Protein AF-A0AAD6D854-F1 (afdb_monomer)

Organism: NCBI:txid911720

pLDDT: mean 80.46, std 14.31, range [31.8, 95.19]

Secondary structure (DSSP, 8-state):
---PPP-EEE-TTS-EEEEEEEEEEEEE--BTTS-SSS-PPPPEEEEEEEEEEES--TTS--EEEEEEEEE-PPBT-TTS-HHHHHTT--TT---HHHHHHHHHHH-TTGGGTS---------PPPTTS--TT---GGGHHHHHHHHHHHHHHHHHTT-EEESS--GGGEEEETTTTEEEE--TTSEEE---PPP-GGGTGGGT-SB-GGGGGGSTT-----TT-B-

Sequence (227 aa):
MDSRRPCIITTNNGTQWKVLERLEQDNFQTEQKTSTISPSTPSHATLKLRCVRFPGNEASTSESFMRVYMQIPHILTETEDSASRAAQANLMFRPAELDAYSDLSRDPTVSKFTPKLLGKKLSVQSSSGFVPGGLPRRSRSKKRSAFEKTFMEMSSTVGIWPEPTAGYHLVWDENRGILFWVGFRKFSRMKGKTWTKAWLPCWDLVETPGNSWAQVDWERDTTGWKY

Nearest PDB structures (foldseek):
  6yfl-assembly1_AA  TM=3.081E-01  e=1.801E-01  Leviviridae sp.
  6yfe-assembly1_AB  TM=2.716E-01  e=3.675E-01  Beihai levi-like virus 19
  4ped-assembly1_A  TM=3.121E-01  e=1.137E+00  Homo sapiens
  6yf9-assembly1_AA  TM=1.949E-01  e=1.623E+00  Leviviridae sp.
  7omm-assembly1_B  TM=2.587E-01  e=3.958E+00  Neisseria gonorrhoeae

Mean predicted aligned error: 12.9 Å

Structure (mmCIF, N/CA/C/O backbone):
data_AF-A0AAD6D854-F1
#
_entry.id   AF-A0AAD6D854-F1
#
loop_
_atom_site.group_PDB
_atom_site.id
_atom_site.type_symbol
_atom_site.label_atom_id
_atom_site.label_alt_id
_atom_site.label_comp_id
_atom_site.label_asym_id
_atom_site.label_entity_id
_atom_site.label_seq_id
_atom_site.pdbx_PDB_ins_code
_atom_site.Cartn_x
_atom_site.Cartn_y
_atom_site.Cartn_z
_atom_site.occupancy
_atom_site.B_iso_or_equiv
_atom_site.auth_seq_id
_atom_site.auth_comp_id
_atom_site.auth_asym_id
_atom_site.auth_atom_id
_atom_site.pdbx_PDB_model_num
ATOM 1 N N . MET A 1 1 ? -1.442 -27.679 7.654 1.00 31.80 1 MET A N 1
ATOM 2 C CA . MET A 1 1 ? -1.515 -26.576 8.636 1.00 31.80 1 MET A CA 1
ATOM 3 C C . MET A 1 1 ? -0.735 -25.404 8.065 1.00 31.80 1 MET A C 1
ATOM 5 O O . MET A 1 1 ? 0.476 -25.503 7.940 1.00 31.80 1 MET A O 1
ATOM 9 N N . ASP A 1 2 ? -1.428 -24.364 7.601 1.00 36.09 2 ASP A N 1
ATOM 10 C CA . ASP A 1 2 ? -0.817 -23.195 6.953 1.00 36.09 2 ASP A CA 1
ATOM 11 C C . ASP A 1 2 ? -0.254 -22.258 8.038 1.00 36.09 2 ASP A C 1
ATOM 13 O O . ASP A 1 2 ? -0.980 -21.471 8.644 1.00 36.09 2 ASP A O 1
ATOM 17 N N . SER A 1 3 ? 1.033 -22.400 8.365 1.00 37.69 3 SER A N 1
ATOM 18 C CA . SER A 1 3 ? 1.720 -21.621 9.402 1.00 37.69 3 SER A CA 1
ATOM 19 C C . SER A 1 3 ? 2.103 -20.223 8.900 1.00 37.69 3 SER A C 1
ATOM 21 O O . SER A 1 3 ? 3.274 -19.829 8.947 1.00 37.69 3 SER A O 1
ATOM 23 N N . ARG A 1 4 ? 1.137 -19.448 8.394 1.00 55.31 4 ARG A N 1
ATOM 24 C CA . ARG A 1 4 ? 1.379 -18.026 8.121 1.00 55.31 4 ARG A CA 1
ATOM 25 C C . ARG A 1 4 ? 1.618 -17.327 9.450 1.00 55.31 4 ARG A C 1
ATOM 27 O O . ARG A 1 4 ? 0.777 -17.372 10.348 1.00 55.31 4 ARG A O 1
ATOM 34 N N . ARG A 1 5 ? 2.780 -16.682 9.581 1.00 60.03 5 ARG A N 1
ATOM 35 C CA . ARG A 1 5 ? 3.083 -15.830 10.736 1.00 60.03 5 ARG A CA 1
ATOM 36 C C . ARG A 1 5 ? 1.930 -14.837 10.929 1.00 60.03 5 ARG A C 1
ATOM 38 O O . ARG A 1 5 ? 1.523 -14.211 9.947 1.00 60.03 5 ARG A O 1
ATOM 45 N N . PRO A 1 6 ? 1.401 -14.684 12.154 1.00 68.06 6 PRO A N 1
ATOM 46 C CA . PRO A 1 6 ? 0.320 -13.746 12.402 1.00 68.06 6 PRO A CA 1
ATOM 47 C C . PRO A 1 6 ? 0.786 -12.330 12.058 1.00 68.06 6 PRO A C 1
ATOM 49 O O . PRO A 1 6 ? 1.886 -11.916 12.429 1.00 68.06 6 PRO A O 1
ATOM 52 N N . CYS A 1 7 ? -0.046 -11.586 11.331 1.00 84.06 7 CYS A N 1
ATOM 53 C CA . CYS A 1 7 ? 0.210 -10.178 11.067 1.00 84.06 7 CYS A CA 1
ATOM 54 C C . CYS A 1 7 ? -0.084 -9.393 12.352 1.00 84.06 7 CYS A C 1
ATOM 56 O O . CYS A 1 7 ? -1.246 -9.229 12.729 1.00 84.06 7 CYS A O 1
ATOM 58 N N . ILE A 1 8 ? 0.975 -8.975 13.049 1.00 89.12 8 ILE A N 1
ATOM 59 C CA . ILE A 1 8 ? 0.894 -8.220 14.302 1.00 89.12 8 ILE A CA 1
ATOM 60 C C . ILE A 1 8 ? 1.285 -6.764 14.051 1.00 89.12 8 ILE A C 1
ATOM 62 O O . ILE A 1 8 ? 2.339 -6.482 13.479 1.00 89.12 8 ILE A O 1
ATOM 66 N N . ILE A 1 9 ? 0.456 -5.838 14.524 1.00 89.12 9 ILE A N 1
ATOM 67 C CA . ILE A 1 9 ? 0.693 -4.397 14.465 1.00 89.12 9 ILE A CA 1
ATOM 68 C C . ILE A 1 9 ? 0.789 -3.857 15.891 1.00 89.12 9 ILE A C 1
ATOM 70 O O . ILE A 1 9 ? -0.148 -3.991 16.671 1.00 89.12 9 ILE A O 1
ATOM 74 N N . THR A 1 10 ? 1.904 -3.207 16.220 1.00 91.44 10 THR A N 1
ATOM 75 C CA . THR A 1 10 ? 2.092 -2.510 17.503 1.00 91.44 10 THR A CA 1
ATOM 76 C C . THR A 1 10 ? 1.769 -1.026 17.346 1.00 91.44 10 THR A C 1
ATOM 78 O O . THR A 1 10 ? 2.356 -0.375 16.479 1.00 91.44 10 THR A O 1
ATOM 81 N N . THR A 1 11 ? 0.860 -0.487 18.162 1.00 92.19 11 THR A N 1
ATOM 82 C CA . THR A 1 11 ? 0.545 0.952 18.240 1.00 92.19 11 THR A CA 1
ATOM 83 C C . THR A 1 11 ? 1.528 1.702 19.143 1.00 92.19 11 THR A C 1
ATOM 85 O O . THR A 1 11 ? 2.262 1.090 19.914 1.00 92.19 11 THR A O 1
ATOM 88 N N . ASN A 1 12 ? 1.552 3.039 19.081 1.00 92.31 12 ASN A N 1
ATOM 89 C CA . ASN A 1 12 ? 2.529 3.860 19.817 1.00 92.31 12 ASN A CA 1
ATOM 90 C C . ASN A 1 12 ? 2.469 3.693 21.345 1.00 92.31 12 ASN A C 1
ATOM 92 O O . ASN A 1 12 ? 3.460 3.926 22.022 1.00 92.31 12 ASN A O 1
ATOM 96 N N . ASN A 1 13 ? 1.325 3.275 21.890 1.00 91.25 13 ASN A N 1
ATOM 97 C CA . ASN A 1 13 ? 1.161 2.955 23.312 1.00 91.25 13 ASN A CA 1
ATOM 98 C C . ASN A 1 13 ? 1.645 1.536 23.684 1.00 91.25 13 ASN A C 1
ATOM 100 O O . ASN A 1 13 ? 1.300 1.039 24.750 1.00 91.25 13 ASN A O 1
ATOM 104 N N . GLY A 1 14 ? 2.355 0.841 22.790 1.00 90.25 14 GLY A N 1
ATOM 105 C CA . GLY A 1 14 ? 2.873 -0.513 23.011 1.00 90.25 14 GLY A CA 1
ATOM 106 C C . GLY A 1 14 ? 1.840 -1.635 22.872 1.00 90.25 14 GLY A C 1
ATOM 107 O O . GLY A 1 14 ? 2.213 -2.805 22.908 1.00 90.25 14 GLY A O 1
ATOM 108 N N . THR A 1 15 ? 0.555 -1.322 22.668 1.00 91.06 15 THR A N 1
ATOM 109 C CA . THR A 1 15 ? -0.475 -2.355 22.473 1.00 91.06 15 THR A CA 1
ATOM 110 C C . THR A 1 15 ? -0.278 -3.044 21.126 1.00 91.06 15 THR A C 1
ATOM 112 O O . THR A 1 15 ? -0.077 -2.375 20.111 1.00 91.06 15 THR A O 1
ATOM 115 N N . GLN A 1 16 ? -0.348 -4.375 21.100 1.00 92.25 16 GLN A N 1
ATOM 116 C CA . GLN A 1 16 ? -0.251 -5.142 19.863 1.00 92.25 16 GLN A CA 1
ATOM 117 C C . GLN A 1 16 ? -1.625 -5.650 19.427 1.00 92.25 16 GLN A C 1
ATOM 119 O O . GLN A 1 16 ? -2.497 -5.947 20.244 1.00 92.25 16 GLN A O 1
ATOM 124 N N . TRP A 1 17 ? -1.806 -5.743 18.116 1.00 91.81 17 TRP A N 1
ATOM 125 C CA . TRP A 1 17 ? -3.055 -6.119 17.472 1.00 91.81 17 TRP A CA 1
ATOM 126 C C . TRP A 1 17 ? -2.772 -7.169 16.412 1.00 91.81 17 TRP A C 1
ATOM 128 O O . TRP A 1 17 ? -1.967 -6.937 15.510 1.00 91.81 17 TRP A O 1
ATOM 138 N N . LYS A 1 18 ? -3.432 -8.320 16.509 1.00 90.88 18 LYS A N 1
ATOM 139 C CA . LYS A 1 18 ? -3.416 -9.344 15.468 1.00 90.88 18 LYS A CA 1
ATOM 140 C C . LYS A 1 18 ? -4.502 -9.024 14.449 1.00 90.88 18 LYS A C 1
ATOM 142 O O . LYS A 1 18 ? -5.673 -8.939 14.814 1.00 90.88 18 LYS A O 1
ATOM 147 N N . VAL A 1 19 ? -4.114 -8.877 13.186 1.00 90.56 19 VAL A N 1
ATOM 148 C CA . VAL A 1 19 ? -5.052 -8.718 12.068 1.00 90.56 19 VAL A CA 1
ATOM 149 C C . VAL A 1 19 ? -5.720 -10.065 11.797 1.00 90.56 19 VAL A C 1
ATOM 151 O O . VAL A 1 19 ? -5.034 -11.070 11.600 1.00 90.56 19 VAL A O 1
ATOM 154 N N . LEU A 1 20 ? -7.050 -10.080 11.805 1.00 86.00 20 LEU A N 1
ATOM 155 C CA . LEU A 1 20 ? -7.861 -11.246 11.460 1.00 86.00 20 LEU A CA 1
ATOM 156 C C . LEU A 1 20 ? -8.294 -11.200 9.998 1.00 86.00 20 LEU A C 1
ATOM 158 O O . LEU A 1 20 ? -8.178 -12.193 9.289 1.00 86.00 20 LEU A O 1
ATOM 162 N N . GLU A 1 21 ? -8.776 -10.041 9.553 1.00 84.69 21 GLU A N 1
ATOM 163 C CA . GLU A 1 21 ? -9.411 -9.901 8.247 1.00 84.69 21 GLU A CA 1
ATOM 164 C C . GLU A 1 21 ? -9.244 -8.487 7.686 1.00 84.69 21 GLU A C 1
ATOM 166 O O . GLU A 1 21 ? -9.196 -7.499 8.424 1.00 84.69 21 GLU A O 1
ATOM 171 N N . ARG A 1 22 ? -9.180 -8.397 6.356 1.00 86.75 22 ARG A N 1
ATOM 172 C CA . ARG A 1 22 ? -9.290 -7.151 5.599 1.00 86.75 22 ARG A CA 1
ATOM 173 C C . ARG A 1 22 ? -10.742 -6.970 5.163 1.00 86.75 22 ARG A C 1
ATOM 175 O O . ARG A 1 22 ? -11.261 -7.835 4.472 1.00 86.75 22 ARG A O 1
ATOM 182 N N . LEU A 1 23 ? -11.350 -5.840 5.516 1.00 79.00 23 LEU A N 1
ATOM 183 C CA . LEU A 1 23 ? -12.777 -5.602 5.289 1.00 79.00 23 LEU A CA 1
ATOM 184 C C . LEU A 1 23 ? -13.042 -4.716 4.069 1.00 79.00 23 LEU A C 1
ATOM 186 O O . LEU A 1 23 ? -13.788 -5.095 3.179 1.00 79.00 23 LEU A O 1
ATOM 190 N N . GLU A 1 24 ? -12.420 -3.541 4.019 1.00 79.56 24 GLU A N 1
ATOM 191 C CA . GLU A 1 24 ? -12.752 -2.497 3.042 1.00 79.56 24 GLU A CA 1
ATOM 192 C C . GLU A 1 24 ? -11.488 -1.741 2.645 1.00 79.56 24 GLU A C 1
ATOM 194 O O . GLU A 1 24 ? -10.628 -1.498 3.496 1.00 79.56 24 GLU A O 1
ATOM 199 N N . GLN A 1 25 ? -11.362 -1.398 1.363 1.00 83.75 25 GLN A N 1
ATOM 200 C CA . GLN A 1 25 ? -10.272 -0.573 0.854 1.00 83.75 25 GLN A CA 1
ATOM 201 C C . GLN A 1 25 ? -10.832 0.491 -0.079 1.00 83.75 25 GLN A C 1
ATOM 203 O O . GLN A 1 25 ? -11.479 0.143 -1.061 1.00 83.75 25 GLN A O 1
ATOM 208 N N . ASP A 1 26 ? -10.447 1.737 0.171 1.00 80.56 26 ASP A N 1
ATOM 209 C CA . ASP A 1 26 ? -10.771 2.883 -0.673 1.00 80.56 26 ASP A CA 1
ATOM 210 C C . ASP A 1 26 ? -9.498 3.626 -1.067 1.00 80.56 26 ASP A C 1
ATOM 212 O O . ASP A 1 26 ? -8.451 3.489 -0.424 1.00 80.56 26 ASP A O 1
ATOM 216 N N . ASN A 1 27 ? -9.580 4.445 -2.108 1.00 82.25 27 ASN A N 1
ATOM 217 C CA . ASN A 1 27 ? -8.537 5.389 -2.469 1.00 82.25 27 ASN A CA 1
ATOM 218 C C . ASN A 1 27 ? -9.126 6.748 -2.849 1.00 82.25 27 ASN A C 1
ATOM 220 O O . ASN A 1 27 ? -10.180 6.857 -3.463 1.00 82.25 27 ASN A O 1
ATOM 224 N N . PHE A 1 28 ? -8.391 7.788 -2.488 1.00 81.88 28 PHE A N 1
ATOM 225 C CA . PHE A 1 28 ? -8.600 9.156 -2.913 1.00 81.88 28 PHE A CA 1
ATOM 226 C C . PHE A 1 28 ? -7.308 9.609 -3.584 1.00 81.88 28 PHE A C 1
ATOM 228 O O . PHE A 1 28 ? -6.270 9.682 -2.928 1.00 81.88 28 PHE A O 1
ATOM 235 N N . GLN A 1 29 ? -7.350 9.873 -4.886 1.00 81.56 29 GLN A N 1
ATOM 236 C CA . GLN A 1 29 ? -6.209 10.409 -5.622 1.00 81.56 29 GLN A CA 1
ATOM 237 C C . GLN A 1 29 ? -6.580 11.752 -6.234 1.00 81.56 29 GLN A C 1
ATOM 239 O O . GLN A 1 29 ? -7.688 11.939 -6.732 1.00 81.56 29 GLN A O 1
ATOM 244 N N . THR A 1 30 ? -5.639 12.680 -6.181 1.00 75.31 30 THR A N 1
ATOM 245 C CA . THR A 1 30 ? -5.752 14.015 -6.759 1.00 75.31 30 THR A CA 1
ATOM 246 C C . THR A 1 30 ? -4.810 14.142 -7.944 1.00 75.31 30 THR A C 1
ATOM 248 O O . THR A 1 30 ? -3.772 13.479 -8.000 1.00 75.31 30 THR A O 1
ATOM 251 N N . GLU A 1 31 ? -5.161 15.008 -8.889 1.00 72.19 31 GLU A N 1
ATOM 252 C CA . GLU A 1 31 ? -4.246 15.427 -9.947 1.00 72.19 31 GLU A CA 1
ATOM 253 C C . GLU A 1 31 ? -3.253 16.462 -9.402 1.00 72.19 31 GLU A C 1
ATOM 255 O O . GLU A 1 31 ? -3.599 17.308 -8.576 1.00 72.19 31 GLU A O 1
ATOM 260 N N . GLN A 1 32 ? -2.019 16.445 -9.908 1.00 64.06 32 GLN A N 1
ATOM 261 C CA . GLN A 1 32 ? -0.951 17.354 -9.473 1.00 64.06 32 GLN A CA 1
ATOM 262 C C . GLN A 1 32 ? -1.277 18.848 -9.713 1.00 64.06 32 GLN A C 1
ATOM 264 O O . GLN A 1 32 ? -0.654 19.722 -9.115 1.00 64.06 32 GLN A O 1
ATOM 269 N N . LYS A 1 33 ? -2.249 19.164 -10.584 1.00 54.91 33 LYS A N 1
ATOM 270 C CA . LYS A 1 33 ? -2.560 20.537 -11.023 1.00 54.91 33 LYS A CA 1
ATOM 271 C C . LYS A 1 33 ? -3.577 21.295 -10.165 1.00 54.91 33 LYS A C 1
ATOM 273 O O . LYS A 1 33 ? -3.805 22.473 -10.430 1.00 54.91 33 LYS A O 1
ATOM 278 N N . THR A 1 34 ? -4.160 20.698 -9.127 1.00 46.81 34 THR A N 1
ATOM 279 C CA . THR A 1 34 ? -5.159 21.388 -8.293 1.00 46.81 34 THR A CA 1
ATOM 280 C C . THR A 1 34 ? -4.616 21.719 -6.905 1.00 46.81 34 THR A C 1
ATOM 282 O O . THR A 1 34 ? -4.857 20.988 -5.949 1.00 46.81 34 THR A O 1
ATOM 285 N N . SER A 1 35 ? -3.891 22.834 -6.792 1.00 44.34 35 SER A N 1
ATOM 286 C CA . SER A 1 35 ? -4.299 23.989 -5.970 1.00 44.34 35 SER A CA 1
ATOM 287 C C . SER A 1 35 ? -3.088 24.802 -5.495 1.00 44.34 35 SER A C 1
ATOM 289 O O . SER A 1 35 ? -2.296 24.367 -4.666 1.00 44.34 35 SER A O 1
ATOM 291 N N . THR A 1 36 ? -2.993 26.040 -5.977 1.00 45.94 36 THR A N 1
ATOM 292 C CA . THR A 1 36 ? -2.128 27.115 -5.458 1.00 45.94 36 THR A CA 1
ATOM 293 C C . THR A 1 36 ? -2.675 27.742 -4.168 1.00 45.94 36 THR A C 1
ATOM 295 O O . THR A 1 36 ? -2.147 28.744 -3.691 1.00 45.94 36 THR A O 1
ATOM 298 N N . ILE A 1 37 ? -3.748 27.184 -3.595 1.00 44.88 37 ILE A N 1
ATOM 299 C CA . ILE A 1 37 ? -4.462 27.747 -2.450 1.00 44.88 37 ILE A CA 1
ATOM 300 C C . ILE A 1 37 ? -4.855 26.586 -1.520 1.00 44.88 37 ILE A C 1
ATOM 302 O O . ILE A 1 37 ? -5.693 25.754 -1.868 1.00 44.88 37 ILE A O 1
ATOM 306 N N . SER A 1 38 ? -4.241 26.539 -0.334 1.00 47.75 38 SER A N 1
ATOM 307 C CA . SER A 1 38 ? -4.283 25.481 0.700 1.00 47.75 38 SER A CA 1
ATOM 308 C C . SER A 1 38 ? -3.436 24.225 0.417 1.00 47.75 38 SER A C 1
ATOM 310 O O . SER A 1 38 ? -3.360 23.781 -0.728 1.00 47.75 38 SER A O 1
ATOM 312 N N . PRO A 1 39 ? -2.795 23.624 1.445 1.00 54.69 39 PRO A N 1
ATOM 313 C CA . PRO A 1 39 ? -2.169 22.316 1.300 1.00 54.69 39 PRO A CA 1
ATOM 314 C C . PRO A 1 39 ? -3.270 21.294 1.007 1.00 54.69 39 PRO A C 1
ATOM 316 O O . PRO A 1 39 ? -3.983 20.857 1.911 1.00 54.69 39 PRO A O 1
ATOM 319 N N . SER A 1 40 ? -3.440 20.955 -0.272 1.00 65.88 40 SER A N 1
ATOM 320 C CA . SER A 1 40 ? -4.424 19.979 -0.734 1.00 65.88 40 SER A CA 1
ATOM 321 C C . SER A 1 40 ? -4.280 18.680 0.058 1.00 65.88 40 SER A C 1
ATOM 323 O O . SER A 1 40 ? -3.157 18.216 0.281 1.00 65.88 40 SER A O 1
ATOM 325 N N . THR A 1 41 ? -5.397 18.078 0.472 1.00 74.69 41 THR A N 1
ATOM 326 C CA . THR A 1 41 ? -5.405 16.733 1.061 1.00 74.69 41 THR A CA 1
ATOM 327 C C . THR A 1 41 ? -4.574 15.793 0.178 1.00 74.69 41 THR A C 1
ATOM 329 O O . THR A 1 41 ? -4.861 15.704 -1.019 1.00 74.69 41 THR A O 1
ATOM 332 N N . PRO A 1 42 ? -3.533 15.122 0.714 1.00 86.81 42 PRO A N 1
ATOM 333 C CA . PRO A 1 42 ? -2.688 14.264 -0.098 1.00 86.81 42 PRO A CA 1
ATOM 334 C C . PRO A 1 42 ? -3.502 13.095 -0.644 1.00 86.81 42 PRO A C 1
ATOM 336 O O . PRO A 1 42 ? -4.471 12.632 -0.025 1.00 86.81 42 PRO A O 1
ATOM 339 N N . SER A 1 43 ? -3.059 12.585 -1.788 1.00 87.31 43 SER A N 1
ATOM 340 C CA . SER A 1 43 ? -3.566 11.323 -2.311 1.00 87.31 43 SER A CA 1
ATOM 341 C C . SER A 1 43 ? -3.308 10.219 -1.283 1.00 87.31 43 SER A C 1
ATOM 343 O O . SER A 1 43 ? -2.208 10.105 -0.739 1.00 87.31 43 SER A O 1
ATOM 345 N N . HIS A 1 44 ? -4.326 9.427 -0.956 1.00 88.25 44 HIS A N 1
ATOM 346 C CA . HIS A 1 44 ? -4.220 8.369 0.041 1.00 88.25 44 HIS A CA 1
ATOM 347 C C . HIS A 1 44 ? -5.128 7.174 -0.260 1.00 88.25 44 HIS A C 1
ATOM 349 O O . HIS A 1 44 ? -6.228 7.310 -0.782 1.00 88.25 44 HIS A O 1
ATOM 355 N N . ALA A 1 45 ? -4.673 5.986 0.125 1.00 88.62 45 ALA A N 1
ATOM 356 C CA . ALA A 1 45 ? -5.493 4.793 0.251 1.00 88.62 45 ALA A CA 1
ATOM 357 C C . ALA A 1 45 ? -5.884 4.590 1.716 1.00 88.62 45 ALA A C 1
ATOM 359 O O . ALA A 1 45 ? -5.088 4.846 2.629 1.00 88.62 45 ALA A O 1
ATOM 360 N N . THR A 1 46 ? -7.093 4.088 1.939 1.00 90.06 46 THR A N 1
ATOM 361 C CA . THR A 1 46 ? -7.556 3.665 3.256 1.00 90.06 46 THR A CA 1
ATOM 362 C C . THR A 1 46 ? -7.841 2.172 3.275 1.00 90.06 46 THR A C 1
ATOM 364 O O . THR A 1 46 ? -8.241 1.585 2.272 1.00 90.06 46 THR A O 1
ATOM 367 N N . LEU A 1 47 ? -7.609 1.541 4.423 1.00 90.12 47 LEU A N 1
ATOM 368 C CA . LEU A 1 47 ? -7.870 0.122 4.632 1.00 90.12 47 LEU A CA 1
ATOM 369 C C . LEU A 1 47 ? -8.503 -0.091 6.003 1.00 90.12 47 LEU A C 1
ATOM 371 O O . LEU A 1 47 ? -7.922 0.310 7.014 1.00 90.12 47 LEU A O 1
ATOM 375 N N . LYS A 1 48 ? -9.664 -0.747 6.046 1.00 90.44 48 LYS A N 1
ATOM 376 C CA . LYS A 1 48 ? -10.304 -1.208 7.281 1.00 90.44 48 LYS A CA 1
ATOM 377 C C . LYS A 1 48 ? -9.924 -2.655 7.559 1.00 90.44 48 LYS A C 1
ATOM 379 O O . LYS A 1 48 ? -10.088 -3.528 6.705 1.00 90.44 48 LYS A O 1
ATOM 384 N N . LEU A 1 49 ? -9.463 -2.914 8.774 1.00 92.31 49 LEU A N 1
ATOM 385 C CA . LEU A 1 49 ? -9.060 -4.234 9.243 1.00 92.31 49 LEU A CA 1
ATOM 386 C C . LEU A 1 49 ? -9.885 -4.638 10.466 1.00 92.31 49 LEU A C 1
ATOM 388 O O . LEU A 1 49 ? -10.138 -3.798 11.333 1.00 92.31 49 LEU A O 1
ATOM 392 N N . ARG A 1 50 ? -10.253 -5.920 10.557 1.00 91.06 50 ARG A N 1
ATOM 393 C CA . ARG A 1 50 ? -10.734 -6.543 11.798 1.00 91.06 50 ARG A CA 1
ATOM 394 C C . ARG A 1 50 ? -9.537 -7.090 12.563 1.00 91.06 50 ARG A C 1
ATOM 396 O O . ARG A 1 50 ? -8.731 -7.833 12.000 1.00 91.06 50 ARG A O 1
ATOM 403 N N . CYS A 1 51 ? -9.424 -6.729 13.833 1.00 92.44 51 CYS A N 1
ATOM 404 C CA . CYS A 1 51 ? -8.280 -7.041 14.677 1.00 92.44 51 CYS A CA 1
ATOM 405 C C . CYS A 1 51 ? -8.721 -7.541 16.054 1.00 92.44 51 CYS A C 1
ATOM 407 O O . CYS A 1 51 ? -9.810 -7.225 16.526 1.00 92.44 51 CYS A O 1
ATOM 409 N N . VAL A 1 52 ? -7.824 -8.253 16.730 1.00 92.12 52 VAL A N 1
ATOM 410 C CA . VAL A 1 52 ? -7.943 -8.598 18.155 1.00 92.12 52 VAL A CA 1
ATOM 411 C C . VAL A 1 52 ? -6.678 -8.202 18.895 1.00 92.12 52 VAL A C 1
ATOM 413 O O . VAL A 1 52 ? -5.586 -8.187 18.319 1.00 92.12 52 VAL A O 1
ATOM 416 N N . ARG A 1 53 ? -6.815 -7.865 20.177 1.00 89.75 53 ARG A N 1
ATOM 417 C CA . ARG A 1 53 ? -5.673 -7.525 21.031 1.00 89.75 53 ARG A CA 1
ATOM 418 C C . ARG A 1 53 ? -4.712 -8.717 21.156 1.00 89.75 53 ARG A C 1
ATOM 420 O O . ARG A 1 53 ? -5.148 -9.860 21.264 1.00 89.75 53 ARG A O 1
ATOM 427 N N . PHE A 1 54 ? -3.408 -8.442 21.134 1.00 85.75 54 PHE A N 1
ATOM 428 C CA . PHE A 1 54 ? -2.332 -9.430 21.223 1.00 85.75 54 PHE A CA 1
ATOM 429 C C . PHE A 1 54 ? -1.242 -8.983 22.226 1.00 85.75 54 PHE A C 1
ATOM 431 O O . PHE A 1 54 ? -0.924 -7.793 22.266 1.00 85.75 54 PHE A O 1
ATOM 438 N N . PRO A 1 55 ? -0.648 -9.904 23.009 1.00 80.06 55 PRO A N 1
ATOM 439 C CA . PRO A 1 55 ? -1.190 -11.226 23.320 1.00 80.06 55 PRO A CA 1
ATOM 440 C C . PRO A 1 55 ? -2.532 -11.068 24.053 1.00 80.06 55 PRO A C 1
ATOM 442 O O . PRO A 1 55 ? -2.698 -10.174 24.880 1.00 80.06 55 PRO A O 1
ATOM 445 N N . GLY A 1 56 ? -3.516 -11.885 23.692 1.00 65.19 56 GLY A N 1
ATOM 446 C CA . GLY A 1 56 ? -4.844 -11.868 24.298 1.00 65.19 56 GLY A CA 1
ATOM 447 C C . GLY A 1 56 ? -5.192 -13.261 24.800 1.00 65.19 56 GLY A C 1
ATOM 448 O O . GLY A 1 56 ? -4.882 -14.240 24.124 1.00 65.19 56 GLY A O 1
ATOM 449 N N . ASN A 1 57 ? -5.828 -13.347 25.967 1.00 60.97 57 ASN A N 1
ATOM 450 C CA . ASN A 1 57 ? -6.477 -14.581 26.404 1.00 60.97 57 ASN A CA 1
ATOM 451 C C . ASN A 1 57 ? -7.825 -14.693 25.677 1.00 60.97 57 ASN A C 1
ATOM 453 O O . ASN A 1 57 ? -8.509 -13.683 25.509 1.00 60.97 57 ASN A O 1
ATOM 457 N N . GLU A 1 58 ? -8.230 -15.904 25.286 1.00 56.53 58 GLU A N 1
ATOM 458 C CA . GLU A 1 58 ? -9.491 -16.164 24.559 1.00 56.53 58 GLU A CA 1
ATOM 459 C C . GLU A 1 58 ? -10.737 -15.621 25.287 1.00 56.53 58 GLU A C 1
ATOM 461 O O . GLU A 1 58 ? -11.732 -15.289 24.656 1.00 56.53 58 GLU A O 1
ATOM 466 N N . ALA A 1 59 ? -10.659 -15.442 26.609 1.00 53.25 59 ALA A N 1
ATOM 467 C CA . ALA A 1 59 ? -11.735 -14.899 27.434 1.00 53.25 59 ALA A CA 1
ATOM 468 C C . ALA A 1 59 ? -11.879 -13.359 27.399 1.00 53.25 59 ALA A C 1
ATOM 470 O O . ALA A 1 59 ? -12.867 -12.842 27.914 1.00 53.25 59 ALA A O 1
ATOM 471 N N . SER A 1 60 ? -10.922 -12.602 26.838 1.00 56.69 60 SER A N 1
ATOM 472 C CA . SER A 1 60 ? -10.974 -11.124 26.798 1.00 56.69 60 SER A CA 1
ATOM 473 C C . SER A 1 60 ? -10.712 -10.514 25.420 1.00 56.69 60 SER A C 1
ATOM 475 O O . SER A 1 60 ? -10.413 -9.319 25.312 1.00 56.69 60 SER A O 1
ATOM 477 N N . THR A 1 61 ? -10.846 -11.303 24.349 1.00 62.12 61 THR A N 1
ATOM 478 C CA . THR A 1 61 ? -10.682 -10.835 22.967 1.00 62.12 61 THR A CA 1
ATOM 479 C C . THR A 1 61 ? -11.762 -9.824 22.600 1.00 62.12 61 THR A C 1
ATOM 481 O O . THR A 1 61 ? -12.780 -10.148 21.999 1.00 62.12 61 THR A O 1
ATOM 484 N N . SER A 1 62 ? -11.523 -8.563 22.950 1.00 75.31 62 SER A N 1
ATOM 485 C CA . SER A 1 62 ? -12.258 -7.441 22.389 1.00 75.31 62 SER A CA 1
ATOM 486 C C . SER A 1 62 ? -11.858 -7.332 20.924 1.00 75.31 62 SER A C 1
ATOM 488 O O . SER A 1 62 ? -10.732 -6.930 20.605 1.00 75.31 62 SER A O 1
ATOM 490 N N . GLU A 1 63 ? -12.760 -7.742 20.035 1.00 88.62 63 GLU A N 1
ATOM 491 C CA . GLU A 1 63 ? -12.634 -7.421 18.621 1.00 88.62 63 GLU A CA 1
ATOM 492 C C . GLU A 1 63 ? -12.615 -5.903 18.446 1.00 88.62 63 GLU A C 1
ATOM 494 O O . GLU A 1 63 ? -13.231 -5.139 19.191 1.00 88.62 63 GLU A O 1
ATOM 499 N N . SER A 1 64 ? -11.824 -5.437 17.494 1.00 92.69 64 SER A N 1
ATOM 500 C CA . SER A 1 64 ? -11.625 -4.018 17.242 1.00 92.69 64 SER A CA 1
ATOM 501 C C . SER A 1 64 ? -11.368 -3.787 15.765 1.00 92.69 64 SER A C 1
ATOM 503 O O . SER A 1 64 ? -10.931 -4.684 15.042 1.00 92.69 64 SER A O 1
ATOM 505 N N . PHE A 1 65 ? -11.606 -2.560 15.316 1.00 93.75 65 PHE A N 1
ATOM 506 C CA . PHE A 1 65 ? -11.274 -2.150 13.960 1.00 93.75 65 PHE A CA 1
ATOM 507 C C . PHE A 1 65 ? -10.009 -1.303 13.950 1.00 93.75 65 PHE A C 1
ATOM 509 O O . PHE A 1 65 ? -9.769 -0.502 14.852 1.00 93.75 65 PHE A O 1
ATOM 516 N N . MET A 1 66 ? -9.210 -1.466 12.901 1.00 94.12 66 MET A N 1
ATOM 517 C CA . MET A 1 66 ? -8.077 -0.596 12.612 1.00 94.12 66 MET A CA 1
ATOM 518 C C . MET A 1 66 ? -8.274 0.036 11.240 1.00 94.12 66 MET A C 1
ATOM 520 O O . MET A 1 66 ? -8.492 -0.675 10.259 1.00 94.12 66 MET A O 1
ATOM 524 N N . ARG A 1 67 ? -8.169 1.366 11.176 1.00 94.56 67 ARG A N 1
ATOM 525 C CA . ARG A 1 67 ? -8.082 2.106 9.918 1.00 94.56 67 ARG A CA 1
ATOM 526 C C . ARG A 1 67 ? -6.622 2.439 9.634 1.00 94.56 67 ARG A C 1
ATOM 528 O O . ARG A 1 67 ? -5.948 3.056 10.457 1.00 94.56 67 ARG A O 1
ATOM 535 N N . VAL A 1 68 ? -6.134 2.015 8.474 1.00 91.88 68 VAL A N 1
ATOM 536 C CA . VAL A 1 68 ? -4.814 2.389 7.958 1.00 91.88 68 VAL A CA 1
ATOM 537 C C . VAL A 1 68 ? -5.011 3.453 6.892 1.00 91.88 68 VAL A C 1
ATOM 539 O O . VAL A 1 68 ? -5.748 3.222 5.939 1.00 91.88 68 VAL A O 1
ATOM 542 N N . TYR A 1 69 ? -4.337 4.589 7.049 1.00 91.38 69 TYR A N 1
ATOM 543 C CA . TYR A 1 69 ? -4.191 5.612 6.017 1.00 91.38 69 TYR A CA 1
ATOM 544 C C . TYR A 1 69 ? -2.778 5.526 5.449 1.00 91.38 69 TYR A C 1
ATOM 546 O O . TYR A 1 69 ? -1.803 5.576 6.200 1.00 91.38 69 TYR A O 1
ATOM 554 N N . MET A 1 70 ? -2.664 5.401 4.132 1.00 88.56 70 MET A N 1
ATOM 555 C CA . MET A 1 70 ? -1.387 5.378 3.429 1.00 88.56 70 MET A CA 1
ATOM 556 C C . MET A 1 70 ? -1.409 6.432 2.335 1.00 88.56 70 MET A C 1
ATOM 558 O O . MET A 1 70 ? -2.282 6.381 1.480 1.00 88.56 70 MET A O 1
ATOM 562 N N . GLN A 1 71 ? -0.460 7.367 2.347 1.00 88.75 71 GLN A N 1
ATOM 563 C CA . GLN A 1 71 ? -0.311 8.295 1.227 1.00 88.75 71 GLN A CA 1
ATOM 564 C C . GLN A 1 71 ? 0.178 7.534 -0.006 1.00 88.75 71 GLN A C 1
ATOM 566 O O . GLN A 1 71 ? 1.072 6.691 0.095 1.00 88.75 71 GLN A O 1
ATOM 571 N N . ILE A 1 72 ? -0.453 7.809 -1.140 1.00 84.88 72 ILE A N 1
ATOM 572 C CA . ILE A 1 72 ? -0.176 7.194 -2.439 1.00 84.88 72 ILE A CA 1
ATOM 573 C C . ILE A 1 72 ? 0.126 8.300 -3.456 1.00 84.88 72 ILE A C 1
ATOM 575 O O . ILE A 1 72 ? -0.203 9.455 -3.188 1.00 84.88 72 ILE A O 1
ATOM 579 N N . PRO A 1 73 ? 0.747 7.982 -4.600 1.00 82.31 73 PRO A N 1
ATOM 580 C CA . PRO A 1 73 ? 1.048 8.986 -5.614 1.00 82.31 73 PRO A CA 1
ATOM 581 C C . PRO A 1 73 ? -0.211 9.658 -6.185 1.00 82.31 73 PRO A C 1
ATOM 583 O O . PRO A 1 73 ? -1.289 9.053 -6.236 1.00 82.31 73 PRO A O 1
ATOM 586 N N . HIS A 1 74 ? -0.055 10.897 -6.651 1.00 81.56 74 HIS A N 1
ATOM 587 C CA . HIS A 1 74 ? -1.054 11.594 -7.461 1.00 81.56 74 HIS A CA 1
ATOM 588 C C . HIS A 1 74 ? -1.348 10.838 -8.757 1.00 81.56 74 HIS A C 1
ATOM 590 O O . HIS A 1 74 ? -0.492 10.104 -9.266 1.00 81.56 74 HIS A O 1
ATOM 596 N N . ILE A 1 75 ? -2.536 11.075 -9.316 1.00 70.50 75 ILE A N 1
ATOM 597 C CA . ILE A 1 75 ? -2.921 10.515 -10.616 1.00 70.50 75 ILE A CA 1
ATOM 598 C C . ILE A 1 75 ? -1.878 10.926 -11.666 1.00 70.50 75 ILE A C 1
ATOM 600 O O . ILE A 1 75 ? -1.458 12.084 -11.697 1.00 70.50 75 ILE A O 1
ATOM 604 N N . LEU A 1 76 ? -1.484 9.979 -12.521 1.00 67.81 76 LEU A N 1
ATOM 605 C CA . LEU A 1 76 ? -0.464 10.093 -13.576 1.00 67.81 76 LEU A CA 1
ATOM 606 C C . LEU A 1 76 ? 0.982 10.176 -13.080 1.00 67.81 76 LEU A C 1
ATOM 608 O O . LEU A 1 76 ? 1.894 10.224 -13.900 1.00 67.81 76 LEU A O 1
ATOM 612 N N . THR A 1 77 ? 1.209 10.163 -11.768 1.00 68.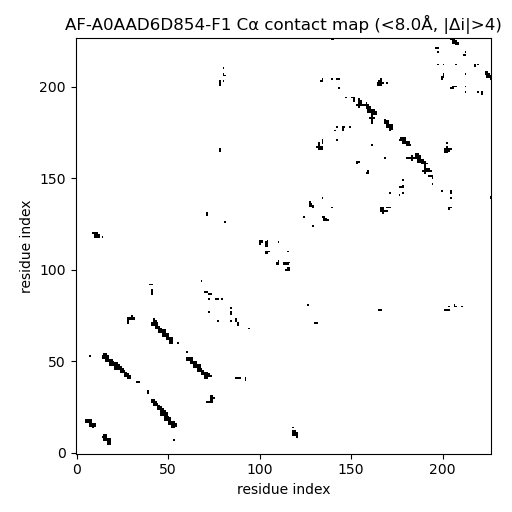81 77 THR A N 1
ATOM 613 C CA . THR A 1 77 ? 2.560 10.158 -11.191 1.00 68.81 77 THR A CA 1
ATOM 614 C C . THR A 1 77 ? 2.920 8.811 -10.569 1.00 68.81 77 THR A C 1
ATOM 616 O O . THR A 1 77 ? 3.980 8.656 -9.965 1.00 68.81 77 THR A O 1
ATOM 619 N N . GLU A 1 78 ? 2.056 7.802 -10.707 1.00 67.50 78 GLU A N 1
ATOM 620 C CA . GLU A 1 78 ? 2.286 6.469 -10.151 1.00 67.50 78 GLU A CA 1
ATOM 621 C C . GLU A 1 78 ? 3.554 5.820 -10.717 1.00 67.50 78 GLU A C 1
ATOM 623 O O . GLU A 1 78 ? 4.236 5.088 -10.000 1.00 67.50 78 GLU A O 1
ATOM 628 N N . THR A 1 79 ? 3.891 6.121 -11.973 1.00 57.69 79 THR A N 1
ATOM 629 C CA . THR A 1 79 ? 5.072 5.608 -12.686 1.00 57.69 79 THR A CA 1
ATOM 630 C C . THR A 1 79 ? 6.310 6.498 -12.561 1.00 57.69 79 THR A C 1
ATOM 632 O O . THR A 1 79 ? 7.355 6.143 -13.100 1.00 57.69 79 THR A O 1
ATOM 635 N N . GLU A 1 80 ? 6.210 7.647 -11.885 1.00 63.25 80 GLU A N 1
ATOM 636 C CA . GLU A 1 80 ? 7.369 8.502 -11.594 1.00 63.25 80 GLU A CA 1
ATOM 637 C C . GLU A 1 80 ? 8.337 7.790 -10.646 1.00 63.25 80 GLU A C 1
ATOM 639 O O . GLU A 1 80 ? 7.963 6.866 -9.925 1.00 63.25 80 GLU A O 1
ATOM 644 N N . ASP A 1 81 ? 9.595 8.219 -10.597 1.00 62.25 81 ASP A N 1
ATOM 645 C CA . ASP A 1 81 ? 10.577 7.577 -9.729 1.00 62.25 81 ASP A CA 1
ATOM 646 C C . ASP A 1 81 ? 10.241 7.711 -8.232 1.00 62.25 81 ASP A C 1
ATOM 648 O O . ASP A 1 81 ? 9.421 8.518 -7.783 1.00 62.25 81 ASP A O 1
ATOM 652 N N . SER A 1 82 ? 10.907 6.891 -7.418 1.00 65.50 82 SER A N 1
ATOM 653 C CA . SER A 1 82 ? 10.650 6.841 -5.981 1.00 65.50 82 SER A CA 1
ATOM 654 C C . SER A 1 82 ? 10.897 8.171 -5.270 1.00 65.50 82 SER A C 1
ATOM 656 O O . SER A 1 82 ? 10.174 8.450 -4.314 1.00 65.50 82 SER A O 1
ATOM 658 N N . ALA A 1 83 ? 11.859 8.988 -5.710 1.00 70.94 83 ALA A N 1
ATOM 659 C CA . ALA A 1 83 ? 12.127 10.288 -5.107 1.00 70.94 83 ALA A CA 1
ATOM 660 C C . ALA A 1 83 ? 11.038 11.298 -5.485 1.00 70.94 83 ALA A C 1
ATOM 662 O O . ALA A 1 83 ? 10.516 11.972 -4.596 1.00 70.94 83 ALA A O 1
ATOM 663 N N . SER A 1 84 ? 10.625 11.332 -6.755 1.00 74.25 84 SER A N 1
ATOM 664 C CA . SER A 1 84 ? 9.520 12.188 -7.211 1.00 74.25 84 SER A CA 1
ATOM 665 C C . SER A 1 84 ? 8.203 11.856 -6.509 1.00 74.25 84 SER A C 1
ATOM 667 O O . SER A 1 84 ? 7.511 12.759 -6.042 1.00 74.25 84 SER A O 1
ATOM 669 N N . ARG A 1 85 ? 7.876 10.569 -6.331 1.00 76.69 85 ARG A N 1
ATOM 670 C CA . ARG A 1 85 ? 6.689 10.153 -5.559 1.00 76.69 85 ARG A CA 1
ATOM 671 C C . ARG A 1 85 ? 6.832 10.453 -4.066 1.00 76.69 85 ARG A C 1
ATOM 673 O O . ARG A 1 85 ? 5.872 10.882 -3.436 1.00 76.69 85 ARG A O 1
ATOM 680 N N . ALA A 1 86 ? 8.019 10.261 -3.485 1.00 78.00 86 ALA A N 1
ATOM 681 C CA . ALA A 1 86 ? 8.265 10.571 -2.075 1.00 78.00 86 ALA A CA 1
ATOM 682 C C . ALA A 1 86 ? 8.145 12.073 -1.775 1.00 78.00 86 ALA A C 1
ATOM 684 O O . ALA A 1 86 ? 7.684 12.433 -0.694 1.00 78.00 86 ALA A O 1
ATOM 685 N N . ALA A 1 87 ? 8.498 12.940 -2.728 1.00 83.50 87 ALA A N 1
ATOM 686 C CA . ALA A 1 87 ? 8.350 14.389 -2.598 1.00 83.50 87 ALA A CA 1
ATOM 687 C C . ALA A 1 87 ? 6.882 14.845 -2.479 1.00 83.50 87 ALA A C 1
ATOM 689 O O . ALA A 1 87 ? 6.621 15.926 -1.961 1.00 83.50 87 ALA A O 1
ATOM 690 N N . GLN A 1 88 ? 5.923 14.015 -2.907 1.00 83.94 88 GLN A N 1
ATOM 691 C CA . GLN A 1 88 ? 4.485 14.283 -2.772 1.00 83.94 88 GLN A CA 1
ATOM 692 C C . GLN A 1 88 ? 3.965 14.004 -1.353 1.00 83.94 88 GLN A C 1
ATOM 694 O O . GLN A 1 88 ? 2.858 14.414 -1.002 1.00 83.94 88 GLN A O 1
ATOM 699 N N . ALA A 1 89 ? 4.735 13.288 -0.526 1.00 84.62 89 ALA A N 1
ATOM 700 C CA . ALA A 1 89 ? 4.302 12.910 0.808 1.00 84.62 89 ALA A CA 1
ATOM 701 C C . ALA A 1 89 ? 4.250 14.127 1.742 1.00 84.62 89 ALA A C 1
ATOM 703 O O . ALA A 1 89 ? 5.248 14.796 2.005 1.00 84.62 89 ALA A O 1
ATOM 704 N N . ASN A 1 90 ? 3.085 14.365 2.332 1.00 87.56 90 ASN A N 1
ATOM 705 C CA . ASN A 1 90 ? 2.895 15.369 3.364 1.00 87.56 90 ASN A CA 1
ATOM 706 C C . ASN A 1 90 ? 3.119 14.749 4.752 1.00 87.56 90 ASN A C 1
ATOM 708 O O . ASN A 1 90 ? 2.241 14.074 5.293 1.00 87.56 90 ASN A O 1
ATOM 712 N N . LEU A 1 91 ? 4.281 15.000 5.357 1.00 83.88 91 LEU A N 1
ATOM 713 C CA . LEU A 1 91 ? 4.631 14.474 6.687 1.00 83.88 91 LEU A CA 1
ATOM 714 C C . LEU A 1 91 ? 3.756 15.022 7.826 1.00 83.88 91 LEU A C 1
ATOM 716 O O . LEU A 1 91 ? 3.670 14.395 8.880 1.00 83.88 91 LEU A O 1
ATOM 720 N N . MET A 1 92 ? 3.099 16.163 7.611 1.00 85.94 92 MET A N 1
ATOM 721 C CA . M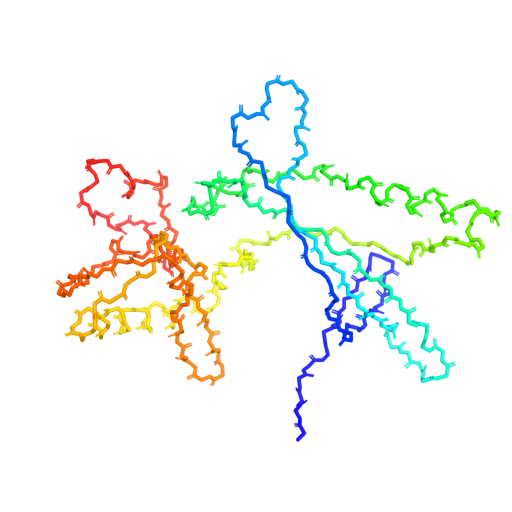ET A 1 92 ? 2.192 16.789 8.576 1.00 85.94 92 MET A CA 1
ATOM 722 C C . MET A 1 92 ? 0.737 16.360 8.375 1.00 85.94 92 MET A C 1
ATOM 724 O O . MET A 1 92 ? -0.136 16.782 9.135 1.00 85.94 92 MET A O 1
ATOM 728 N N . PHE A 1 93 ? 0.450 15.533 7.364 1.00 86.62 93 PHE A N 1
ATOM 729 C CA . PHE A 1 93 ? -0.909 15.090 7.102 1.00 86.62 93 PHE A CA 1
ATOM 730 C C . PHE A 1 93 ? -1.469 14.305 8.282 1.00 86.62 93 PHE A C 1
ATOM 732 O O . PHE A 1 93 ? -0.885 13.334 8.772 1.00 86.62 93 PHE A O 1
ATOM 739 N N . ARG A 1 94 ? -2.672 14.706 8.675 1.00 86.69 94 ARG A N 1
ATOM 740 C CA . ARG A 1 94 ? -3.461 14.048 9.695 1.00 86.69 94 ARG A CA 1
ATOM 741 C C . ARG A 1 94 ? -4.888 13.878 9.173 1.00 86.69 94 ARG A C 1
ATOM 743 O O . ARG A 1 94 ? -5.500 14.875 8.797 1.00 86.69 94 ARG A O 1
ATOM 750 N N . PRO A 1 95 ? -5.426 12.647 9.123 1.00 89.62 95 PRO A N 1
ATOM 751 C CA . PRO A 1 95 ? -6.791 12.443 8.664 1.00 89.62 95 PRO A CA 1
ATOM 752 C C . PRO A 1 95 ? -7.777 13.000 9.697 1.00 89.62 95 PRO A C 1
ATOM 754 O O . PRO A 1 95 ? -7.637 12.719 10.887 1.00 89.62 95 PRO A O 1
ATOM 757 N N . ALA A 1 96 ? -8.801 13.724 9.237 1.00 90.31 96 ALA A N 1
ATOM 758 C CA . ALA A 1 96 ? -9.849 14.284 10.099 1.00 90.31 96 ALA A CA 1
ATOM 759 C C . ALA A 1 96 ? -10.553 13.209 10.951 1.00 90.31 96 ALA A C 1
ATOM 761 O O . ALA A 1 96 ? -10.933 13.467 12.090 1.00 90.31 96 ALA A O 1
ATOM 762 N N . GLU A 1 97 ? -10.650 11.974 10.440 1.00 91.56 97 GLU A N 1
ATOM 763 C CA . GLU A 1 97 ? -11.177 10.819 11.180 1.00 91.56 97 GLU A CA 1
ATOM 764 C C . GLU A 1 97 ? -10.407 10.570 12.497 1.00 91.56 97 GLU A C 1
ATOM 766 O O . GLU A 1 97 ? -11.004 10.235 13.520 1.00 91.56 97 GLU A O 1
ATOM 771 N N . LEU A 1 98 ? -9.084 10.791 12.516 1.00 92.62 98 LEU A N 1
ATOM 772 C CA . LEU A 1 98 ? -8.272 10.624 13.724 1.00 92.62 98 LEU A CA 1
ATOM 773 C C . LEU A 1 98 ? -8.554 11.708 14.774 1.00 92.62 98 LEU A C 1
ATOM 775 O O . LEU A 1 98 ? -8.436 11.434 15.970 1.00 92.62 98 LEU A O 1
ATOM 779 N N . ASP A 1 99 ? -8.871 12.932 14.352 1.00 91.75 99 ASP A N 1
ATOM 780 C CA . ASP A 1 99 ? -9.279 14.005 15.267 1.00 91.75 99 ASP A CA 1
ATOM 781 C C . ASP A 1 99 ? -10.662 13.732 15.842 1.00 91.75 99 ASP A C 1
ATOM 783 O O . ASP A 1 99 ? -10.807 13.701 17.064 1.00 91.75 99 ASP A O 1
ATOM 787 N N . ALA A 1 100 ? -11.620 13.364 14.988 1.00 94.19 100 ALA A N 1
ATOM 788 C CA . ALA A 1 100 ? -12.954 12.970 15.420 1.00 94.19 100 ALA A CA 1
ATOM 789 C C . ALA A 1 100 ? -12.900 11.852 16.474 1.00 94.19 100 ALA A C 1
ATOM 791 O O . ALA A 1 100 ? -13.423 12.017 17.573 1.00 94.19 100 ALA A O 1
ATOM 792 N N . TYR A 1 101 ? -12.200 10.741 16.214 1.00 94.75 101 TYR A N 1
ATOM 793 C CA . TYR A 1 101 ? -12.095 9.666 17.207 1.00 94.75 101 TYR A CA 1
ATOM 794 C C . TYR A 1 101 ? -11.347 10.081 18.477 1.00 94.75 101 TYR A C 1
ATOM 796 O O . TYR A 1 101 ? -11.659 9.567 19.551 1.00 94.75 101 TYR A O 1
ATOM 804 N N . SER A 1 102 ? -10.376 10.995 18.395 1.00 93.25 102 SER A N 1
ATOM 805 C CA . SER A 1 102 ? -9.697 11.522 19.583 1.00 93.25 102 SER A CA 1
ATOM 806 C C . SER A 1 102 ? -10.670 12.282 20.487 1.00 93.25 102 SER A C 1
ATOM 808 O O . SER A 1 102 ? -10.666 12.059 21.698 1.00 93.25 102 SER A O 1
ATOM 810 N N . ASP A 1 103 ? -11.512 13.138 19.914 1.00 94.44 103 ASP A N 1
ATOM 811 C CA . ASP A 1 103 ? -12.456 13.962 20.672 1.00 94.44 103 ASP A CA 1
ATOM 812 C C . ASP A 1 103 ? -13.629 13.131 21.199 1.00 94.44 103 ASP A C 1
ATOM 814 O O . ASP A 1 103 ? -13.922 13.161 22.396 1.00 94.44 103 ASP A O 1
ATOM 818 N N . LEU A 1 104 ? -14.207 12.275 20.349 1.00 95.06 104 LEU A N 1
ATOM 819 C CA . LEU A 1 104 ? -15.286 11.353 20.719 1.00 95.06 104 LEU A CA 1
ATOM 820 C C . LEU A 1 104 ? -14.889 10.414 21.866 1.00 95.06 104 LEU A C 1
ATOM 822 O O . LEU A 1 104 ? -15.720 10.081 22.705 1.00 95.06 104 LEU A O 1
ATOM 826 N N . SER A 1 105 ? -13.618 10.008 21.936 1.00 94.69 105 SER A N 1
ATOM 827 C CA . SER A 1 105 ? -13.118 9.130 23.004 1.00 94.69 105 SER A CA 1
ATOM 828 C C . SER A 1 105 ? -12.973 9.820 24.356 1.00 94.69 105 SER A C 1
ATOM 830 O O . SER A 1 105 ? -12.975 9.138 25.381 1.00 94.69 105 SER A O 1
ATOM 832 N N . ARG A 1 106 ? -12.781 11.145 24.362 1.00 94.25 106 ARG A N 1
ATOM 833 C CA . ARG A 1 106 ? -12.612 11.943 25.585 1.00 94.25 106 ARG A CA 1
ATOM 834 C C . ARG A 1 106 ? -13.949 12.345 26.191 1.00 94.25 106 ARG A C 1
ATOM 836 O O . ARG A 1 106 ? -14.012 12.548 27.399 1.00 94.25 106 ARG A O 1
ATOM 843 N N . ASP A 1 107 ? -14.997 12.441 25.376 1.00 95.12 107 ASP A N 1
ATOM 844 C CA . ASP A 1 107 ? -16.333 12.778 25.854 1.00 95.12 107 ASP A CA 1
ATOM 845 C C . ASP A 1 107 ? -16.982 11.576 26.583 1.00 95.12 107 ASP A C 1
ATOM 847 O O . ASP A 1 107 ? -17.206 10.516 25.984 1.00 95.12 107 ASP A O 1
ATOM 851 N N . PRO A 1 108 ? -17.310 11.692 27.883 1.00 93.62 108 PRO A N 1
ATOM 852 C CA . PRO A 1 108 ? -17.854 10.583 28.668 1.00 93.62 108 PRO A CA 1
ATOM 853 C C . PRO A 1 108 ? -19.291 10.202 28.282 1.00 93.62 108 PRO A C 1
ATOM 855 O O . PRO A 1 108 ? -19.743 9.103 28.611 1.00 93.62 108 PRO A O 1
ATOM 858 N N . THR A 1 109 ? -20.021 11.089 27.608 1.00 94.50 109 THR A N 1
ATOM 859 C CA . THR A 1 109 ? -21.389 10.849 27.148 1.00 94.50 109 THR A CA 1
ATOM 860 C C . THR A 1 109 ? -21.366 10.159 25.795 1.00 94.50 109 THR A C 1
ATOM 862 O O . THR A 1 109 ? -21.963 9.094 25.637 1.00 94.50 109 THR A O 1
ATOM 865 N N . VAL A 1 110 ? -20.637 10.732 24.838 1.00 92.69 110 VAL A N 1
ATOM 866 C CA . VAL A 1 110 ? -20.623 10.268 23.449 1.00 92.69 110 VAL A CA 1
ATOM 867 C C . VAL A 1 110 ? -19.840 8.964 23.299 1.00 92.69 110 VAL A C 1
ATOM 869 O O . VAL A 1 110 ? -20.265 8.074 22.564 1.00 92.69 110 VAL A O 1
ATOM 872 N N . SER A 1 111 ? -18.771 8.768 24.078 1.00 91.62 111 SER A N 1
ATOM 873 C CA . SER A 1 111 ? -17.966 7.534 24.051 1.00 91.62 111 SER A CA 1
ATOM 874 C C . SER A 1 111 ? -18.704 6.265 24.508 1.00 91.62 111 SER A C 1
ATOM 876 O O . SER A 1 111 ? -18.132 5.172 24.471 1.00 91.62 111 SER A O 1
ATOM 878 N N . LYS A 1 112 ? -19.962 6.385 24.956 1.00 92.75 112 LYS A N 1
ATOM 879 C CA . LYS A 1 112 ? -20.852 5.250 25.252 1.00 92.75 112 LYS A CA 1
ATOM 880 C C . LYS A 1 112 ? -21.449 4.624 23.991 1.00 92.75 112 LYS A C 1
ATOM 882 O O . LYS A 1 112 ? -21.799 3.450 24.023 1.00 92.75 112 LYS A O 1
ATOM 887 N N . PHE A 1 113 ? -21.583 5.392 22.909 1.00 92.75 113 PHE A N 1
ATOM 888 C CA . PHE A 1 113 ? -22.208 4.950 21.655 1.00 92.75 113 PHE A CA 1
ATOM 889 C C . PHE A 1 113 ? -21.359 5.242 20.411 1.00 92.75 113 PHE A C 1
ATOM 891 O O . PHE A 1 113 ? -21.777 4.934 19.297 1.00 92.75 113 PHE A O 1
ATOM 898 N N . THR A 1 114 ? -20.153 5.784 20.583 1.00 92.81 114 THR A N 1
ATOM 899 C CA . THR A 1 114 ? -19.154 5.899 19.518 1.00 92.81 114 THR A CA 1
ATOM 900 C C . THR A 1 114 ? -17.913 5.060 19.828 1.00 92.81 114 THR A C 1
ATOM 902 O O . THR A 1 114 ? -17.589 4.825 20.998 1.00 92.81 114 THR A O 1
ATOM 905 N N . PRO A 1 115 ? -17.198 4.570 18.799 1.00 90.25 115 PRO A N 1
ATOM 906 C CA . PRO A 1 115 ? -15.962 3.832 19.011 1.00 90.25 115 PRO A CA 1
ATOM 907 C C . PRO A 1 115 ? -14.908 4.671 19.741 1.00 90.25 115 PRO A C 1
ATOM 909 O O . PRO A 1 115 ? -14.648 5.819 19.384 1.00 90.25 115 PRO A O 1
ATOM 912 N N . LYS A 1 116 ? -14.244 4.056 20.724 1.00 92.12 116 LYS A N 1
ATOM 913 C CA . LYS A 1 116 ? -13.083 4.643 21.402 1.00 92.12 116 LYS A CA 1
ATOM 914 C C . LYS A 1 116 ? -11.805 4.376 20.609 1.00 92.12 116 LYS A C 1
ATOM 916 O O . LYS A 1 116 ? -11.563 3.261 20.149 1.00 92.12 116 LYS A O 1
ATOM 921 N N . LEU A 1 117 ? -10.942 5.378 20.515 1.00 94.44 117 LEU A N 1
ATOM 922 C CA . LEU A 1 117 ? -9.614 5.281 19.931 1.00 94.44 117 LEU A CA 1
ATOM 923 C C . LEU A 1 117 ? -8.692 4.500 20.874 1.00 94.44 117 LEU A C 1
ATOM 925 O O . LEU A 1 117 ? -8.228 5.016 21.888 1.00 94.44 117 LEU A O 1
ATOM 929 N N . LEU A 1 118 ? -8.399 3.250 20.521 1.00 93.44 118 LEU A N 1
ATOM 930 C CA . LEU A 1 118 ? -7.588 2.346 21.352 1.00 93.44 118 LEU A CA 1
ATOM 931 C C . LEU A 1 118 ? -6.075 2.562 21.188 1.00 93.44 118 LEU A C 1
ATOM 933 O O . LEU A 1 118 ? -5.274 2.152 22.031 1.00 93.44 118 LEU A O 1
ATOM 937 N N . GLY A 1 119 ? -5.664 3.197 20.092 1.00 92.62 119 GLY A N 1
ATOM 938 C CA . GLY A 1 119 ? -4.271 3.484 19.793 1.00 92.62 119 GLY A CA 1
ATOM 939 C C . GLY A 1 119 ? -4.102 4.076 18.401 1.00 92.62 119 GLY A C 1
ATOM 940 O O . GLY A 1 119 ? -4.997 4.017 17.564 1.00 92.62 119 GLY A O 1
ATOM 941 N N . LYS A 1 120 ? -2.923 4.644 18.151 1.00 93.81 120 LYS A N 1
ATOM 942 C CA . LYS A 1 120 ? -2.521 5.151 16.837 1.00 93.81 120 LYS A CA 1
ATOM 943 C C . LYS A 1 120 ? -1.053 4.851 16.584 1.00 93.81 120 LYS A C 1
ATOM 945 O O . LYS A 1 120 ? -0.283 4.671 17.531 1.00 93.81 120 LYS A O 1
ATOM 950 N N . LYS A 1 121 ? -0.671 4.817 15.312 1.00 91.81 121 LYS A N 1
ATOM 951 C CA . LYS A 1 121 ? 0.718 4.738 14.870 1.00 91.81 121 LYS A CA 1
ATOM 952 C C . LYS A 1 121 ? 0.889 5.566 13.611 1.00 91.81 121 LYS A C 1
ATOM 954 O O . LYS A 1 121 ? 0.112 5.421 12.675 1.00 91.81 121 LYS A O 1
ATOM 959 N N . LEU A 1 122 ? 1.925 6.395 13.605 1.00 90.06 122 LEU A N 1
ATOM 960 C CA . LEU A 1 122 ? 2.418 7.053 12.405 1.00 90.06 122 LEU A CA 1
ATOM 961 C C . LEU A 1 122 ? 3.690 6.327 11.973 1.00 90.06 122 LEU A C 1
ATOM 963 O O . LEU A 1 122 ? 4.523 5.979 12.809 1.00 90.06 122 LEU A O 1
ATOM 967 N N . SER A 1 123 ? 3.823 6.070 10.680 1.00 84.44 123 SER A N 1
ATOM 968 C CA . SER A 1 123 ? 5.025 5.481 10.106 1.00 84.44 123 SER A CA 1
ATOM 969 C C . SER A 1 123 ? 5.283 6.128 8.762 1.00 84.44 123 SER A C 1
ATOM 971 O O . SER A 1 123 ? 4.352 6.329 7.988 1.00 84.44 123 SER A O 1
ATOM 973 N N . VAL A 1 124 ? 6.551 6.392 8.475 1.00 83.12 124 VAL A N 1
ATOM 974 C CA . VAL A 1 124 ? 7.002 6.742 7.130 1.00 83.12 124 VAL A CA 1
ATOM 975 C C . VAL A 1 124 ? 7.478 5.463 6.462 1.00 83.12 124 VAL A C 1
ATOM 977 O O . VAL A 1 124 ? 8.113 4.613 7.094 1.00 83.12 124 VAL A O 1
ATOM 980 N N . GLN A 1 125 ? 7.121 5.288 5.196 1.00 72.62 125 GLN A N 1
ATOM 981 C CA . GLN A 1 125 ? 7.626 4.171 4.424 1.00 72.62 125 GLN A CA 1
ATOM 982 C C . GLN A 1 125 ? 9.118 4.391 4.148 1.00 72.62 125 GLN A C 1
ATOM 984 O O . GLN A 1 125 ? 9.515 5.444 3.661 1.00 72.62 125 GLN A O 1
ATOM 989 N N . SER A 1 126 ? 9.961 3.412 4.483 1.00 66.94 126 SER A N 1
ATOM 990 C CA . SER A 1 126 ? 11.384 3.501 4.142 1.00 66.94 126 SER A CA 1
ATOM 991 C C . SER A 1 126 ? 11.579 3.397 2.628 1.00 66.94 126 SER A C 1
ATOM 993 O O . SER A 1 126 ? 10.715 2.880 1.923 1.00 66.94 126 SER A O 1
ATOM 995 N N . SER A 1 127 ? 12.762 3.761 2.132 1.00 59.91 127 SER A N 1
ATOM 996 C CA . SER A 1 127 ? 13.158 3.600 0.719 1.00 59.91 127 SER A CA 1
ATOM 997 C C . SER A 1 127 ? 13.110 2.152 0.194 1.00 59.91 127 SER A C 1
ATOM 999 O O . SER A 1 127 ? 13.361 1.895 -0.978 1.00 59.91 127 SER A O 1
ATOM 1001 N N . SER A 1 128 ? 12.815 1.181 1.061 1.00 51.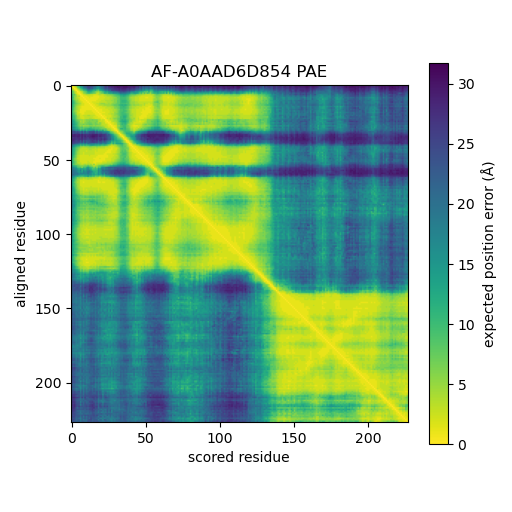75 128 SER A N 1
ATOM 1002 C CA . SER A 1 128 ? 12.643 -0.236 0.726 1.00 51.75 128 SER A CA 1
ATOM 1003 C C . SER A 1 128 ? 11.201 -0.735 0.856 1.00 51.75 128 SER A C 1
ATOM 1005 O O . SER A 1 128 ? 10.942 -1.917 0.608 1.00 51.75 128 SER A O 1
ATOM 1007 N N . GLY A 1 129 ? 10.287 0.131 1.298 1.00 52.25 129 GLY A N 1
ATOM 1008 C CA . GLY A 1 129 ? 8.910 -0.221 1.588 1.00 52.25 129 GLY A CA 1
ATOM 1009 C C . GLY A 1 129 ? 8.057 -0.418 0.337 1.00 52.25 129 GLY A C 1
ATOM 1010 O O . GLY A 1 129 ? 8.385 0.027 -0.758 1.00 52.25 129 GLY A O 1
ATOM 1011 N N . PHE A 1 130 ? 6.974 -1.164 0.519 1.00 52.44 130 PHE A N 1
ATOM 1012 C CA . PHE A 1 130 ? 6.055 -1.556 -0.540 1.00 52.44 130 PHE A CA 1
ATOM 1013 C C . PHE A 1 130 ? 5.142 -0.386 -0.922 1.00 52.44 130 PHE A C 1
ATOM 1015 O O . PHE A 1 130 ? 4.178 -0.110 -0.207 1.00 52.44 130 PHE A O 1
ATOM 1022 N N . VAL A 1 131 ? 5.407 0.290 -2.037 1.00 53.56 131 VAL A N 1
ATOM 1023 C CA . VAL A 1 131 ? 4.394 1.171 -2.640 1.00 53.56 131 VAL A CA 1
ATOM 1024 C C . VAL A 1 131 ? 3.198 0.283 -3.001 1.00 53.56 131 VAL A C 1
ATOM 1026 O O . VAL A 1 131 ? 3.426 -0.810 -3.513 1.00 53.56 131 VAL A O 1
ATOM 1029 N N . PRO A 1 132 ? 1.940 0.641 -2.714 1.00 47.88 132 PRO A N 1
ATOM 1030 C CA . PRO A 1 132 ? 0.796 -0.102 -3.234 1.00 47.88 132 PRO A CA 1
ATOM 1031 C C . PRO A 1 132 ? 0.910 -0.231 -4.760 1.00 47.88 132 PRO A C 1
ATOM 1033 O O . PRO A 1 132 ? 0.888 0.769 -5.465 1.00 47.88 132 PRO A O 1
ATOM 1036 N N . GLY A 1 133 ? 1.117 -1.458 -5.255 1.00 47.41 133 GLY A N 1
ATOM 1037 C CA . GLY A 1 133 ? 1.436 -1.717 -6.665 1.00 47.41 133 GLY A CA 1
ATOM 1038 C C . GLY A 1 133 ? 2.933 -1.681 -7.035 1.00 47.41 133 GLY A C 1
ATOM 1039 O O . GLY A 1 133 ? 3.282 -1.877 -8.184 1.00 47.41 133 GLY A O 1
ATOM 1040 N N . GLY A 1 134 ? 3.853 -1.475 -6.098 1.00 47.06 134 GLY A N 1
ATOM 1041 C CA . GLY A 1 134 ? 5.303 -1.486 -6.320 1.00 47.06 134 GLY A CA 1
ATOM 1042 C C . GLY A 1 134 ? 5.992 -2.741 -5.772 1.00 47.06 134 GLY A C 1
ATOM 1043 O O . GLY A 1 134 ? 5.473 -3.453 -4.914 1.00 47.06 134 GLY A O 1
ATOM 1044 N N . LEU A 1 135 ? 7.208 -3.029 -6.245 1.00 48.44 135 LEU A N 1
ATOM 1045 C CA . LEU A 1 135 ? 7.936 -4.259 -5.904 1.00 48.44 135 LEU A CA 1
ATOM 1046 C C . LEU A 1 135 ? 8.962 -4.064 -4.757 1.00 48.44 135 LEU A C 1
ATOM 1048 O O . LEU A 1 135 ? 9.841 -3.207 -4.868 1.00 48.44 135 LEU A O 1
ATOM 1052 N N . PRO A 1 136 ? 8.963 -4.913 -3.698 1.00 48.31 136 PRO A N 1
ATOM 1053 C CA . PRO A 1 136 ? 9.881 -4.770 -2.560 1.00 48.31 136 PRO A CA 1
ATOM 1054 C C . PRO A 1 136 ? 11.358 -4.993 -2.917 1.00 48.31 136 PRO A C 1
ATOM 1056 O O . PRO A 1 136 ? 11.691 -5.881 -3.711 1.00 48.31 136 PRO A O 1
ATOM 1059 N N . ARG A 1 137 ? 12.239 -4.214 -2.264 1.00 49.03 137 ARG A N 1
ATOM 1060 C CA . ARG A 1 137 ? 13.672 -4.049 -2.589 1.00 49.03 137 ARG A CA 1
ATOM 1061 C C . ARG A 1 137 ? 14.519 -5.319 -2.473 1.00 49.03 137 ARG A C 1
ATOM 1063 O O . ARG A 1 137 ? 15.325 -5.587 -3.358 1.00 49.03 137 ARG A O 1
ATOM 1070 N N . ARG A 1 138 ? 14.313 -6.129 -1.428 1.00 52.78 138 ARG A N 1
ATOM 1071 C CA . ARG A 1 138 ? 15.120 -7.343 -1.159 1.00 52.78 138 ARG A CA 1
ATOM 1072 C C . ARG A 1 138 ? 15.001 -8.425 -2.240 1.00 52.78 138 ARG A C 1
ATOM 1074 O O . ARG A 1 138 ? 15.895 -9.253 -2.357 1.00 52.78 138 ARG A O 1
ATOM 1081 N N . SER A 1 139 ? 13.954 -8.377 -3.061 1.00 57.62 139 SER A N 1
ATOM 1082 C CA . SER A 1 139 ? 13.705 -9.364 -4.118 1.00 57.62 139 SER A CA 1
ATOM 1083 C C . SER A 1 139 ? 13.948 -8.806 -5.529 1.00 57.62 139 SER A C 1
ATOM 1085 O O . SER A 1 139 ? 13.680 -9.508 -6.501 1.00 57.62 139 SER A O 1
ATOM 1087 N N . ARG A 1 140 ? 14.434 -7.558 -5.682 1.00 66.00 140 ARG A N 1
ATOM 1088 C CA . ARG A 1 140 ? 14.552 -6.887 -6.996 1.00 66.00 140 ARG A CA 1
ATOM 1089 C C . ARG A 1 140 ? 15.460 -7.632 -7.975 1.00 66.00 140 ARG A C 1
ATOM 1091 O O . ARG A 1 140 ? 15.109 -7.718 -9.143 1.00 66.00 140 ARG A O 1
ATOM 1098 N N . SER A 1 141 ? 16.556 -8.238 -7.511 1.00 73.38 141 SER A N 1
ATOM 1099 C CA . SER A 1 141 ? 17.447 -9.019 -8.386 1.00 73.38 141 SER A CA 1
ATOM 1100 C C . SER A 1 141 ? 16.745 -10.251 -8.978 1.00 73.38 141 SER A C 1
ATOM 1102 O O . SER A 1 141 ? 16.646 -10.374 -10.196 1.00 73.38 141 SER A O 1
ATOM 1104 N N . LYS A 1 142 ? 16.132 -11.095 -8.131 1.00 81.06 142 LYS A N 1
ATOM 1105 C CA . LYS A 1 142 ? 15.362 -12.273 -8.579 1.00 81.06 142 LYS A CA 1
ATOM 1106 C C . LYS A 1 142 ? 14.196 -11.885 -9.492 1.00 81.06 142 LYS A C 1
ATOM 1108 O O . LYS A 1 142 ? 13.959 -12.532 -10.507 1.00 81.06 142 LYS A O 1
ATOM 1113 N N . LYS A 1 143 ? 13.502 -10.797 -9.155 1.00 82.44 143 LYS A N 1
ATOM 1114 C CA . LYS A 1 143 ? 12.400 -10.255 -9.956 1.00 82.44 143 LYS A CA 1
ATOM 1115 C C . LYS A 1 143 ? 12.859 -9.749 -11.311 1.00 82.44 143 LYS A C 1
ATOM 1117 O O . LYS A 1 143 ? 12.168 -10.010 -12.279 1.00 82.44 143 LYS A O 1
ATOM 1122 N N . ARG A 1 144 ? 14.007 -9.069 -11.401 1.00 88.56 144 ARG A N 1
ATOM 1123 C CA . ARG A 1 144 ? 14.573 -8.631 -12.684 1.00 88.56 144 ARG A CA 1
ATOM 1124 C C . ARG A 1 144 ? 14.902 -9.811 -13.581 1.00 88.56 144 ARG A C 1
ATOM 1126 O O . ARG A 1 144 ? 14.511 -9.789 -14.738 1.00 88.56 144 ARG A O 1
ATOM 1133 N N . SER A 1 145 ? 15.539 -10.849 -13.041 1.00 88.44 145 SER A N 1
ATOM 1134 C CA . SER A 1 145 ? 15.824 -12.063 -13.813 1.00 88.44 145 SER A CA 1
ATOM 1135 C C . SER A 1 145 ? 14.539 -12.756 -14.281 1.00 88.44 145 SER A C 1
ATOM 1137 O O . SER A 1 145 ? 14.443 -13.166 -15.435 1.00 88.44 145 SER A O 1
ATOM 1139 N N . ALA A 1 146 ? 13.520 -12.847 -13.420 1.00 92.12 146 ALA A N 1
ATOM 1140 C CA . ALA A 1 146 ? 12.216 -13.391 -13.804 1.00 92.12 146 ALA A CA 1
ATOM 1141 C C . ALA A 1 146 ? 11.480 -12.501 -14.822 1.00 92.12 146 ALA A C 1
ATOM 1143 O O . ALA A 1 146 ? 10.826 -13.010 -15.731 1.00 92.12 146 ALA A O 1
ATOM 1144 N N . PHE A 1 147 ? 11.600 -11.182 -14.692 1.00 92.88 147 PHE A N 1
ATOM 1145 C CA . PHE A 1 147 ? 11.016 -10.204 -15.600 1.00 92.88 147 PHE A CA 1
ATOM 1146 C C . PHE A 1 147 ? 11.647 -10.290 -16.984 1.00 92.88 147 PHE A C 1
ATOM 1148 O O . PHE A 1 147 ? 10.920 -10.450 -17.948 1.00 92.88 147 PHE A O 1
ATOM 1155 N N . GLU A 1 148 ? 12.976 -10.278 -17.086 1.00 94.31 148 GLU A N 1
ATOM 1156 C CA . GLU A 1 148 ? 13.701 -10.475 -18.346 1.00 94.31 148 GLU A CA 1
ATOM 1157 C C . GLU A 1 148 ? 13.271 -11.776 -19.034 1.00 94.31 148 GLU A C 1
ATOM 1159 O O . GLU A 1 148 ? 12.871 -11.761 -20.199 1.00 94.31 148 GLU A O 1
ATOM 1164 N N . LYS A 1 149 ? 13.255 -12.890 -18.290 1.00 94.50 149 LYS A N 1
ATOM 1165 C CA . LYS A 1 149 ? 12.812 -14.190 -18.807 1.00 94.50 149 LYS A CA 1
ATOM 1166 C C . LYS A 1 149 ? 11.380 -14.133 -19.350 1.00 94.50 149 LYS A C 1
ATOM 1168 O O . LYS A 1 149 ? 11.143 -14.499 -20.498 1.00 94.50 149 LYS A O 1
ATOM 1173 N N . THR A 1 150 ? 10.429 -13.679 -18.533 1.00 94.88 150 THR A N 1
ATOM 1174 C CA . THR A 1 150 ? 9.005 -13.660 -18.910 1.00 94.88 150 THR A CA 1
ATOM 1175 C C . THR A 1 150 ? 8.695 -12.608 -19.974 1.00 94.88 150 THR A C 1
ATOM 1177 O O . THR A 1 150 ? 7.848 -12.854 -20.824 1.00 94.88 150 THR A O 1
ATOM 1180 N N . PHE A 1 151 ? 9.413 -11.482 -20.004 1.00 94.81 151 PHE A N 1
ATOM 1181 C CA . PHE A 1 151 ? 9.335 -10.486 -21.072 1.00 94.81 151 PHE A CA 1
ATOM 1182 C C . PHE A 1 151 ? 9.729 -11.113 -22.410 1.00 94.81 151 PHE A C 1
ATOM 1184 O O . PHE A 1 151 ? 8.994 -10.988 -23.387 1.00 94.81 151 PHE A O 1
ATOM 1191 N N . MET A 1 152 ? 10.868 -11.812 -22.464 1.00 94.81 152 MET A N 1
ATOM 1192 C CA . MET A 1 152 ? 11.326 -12.468 -23.691 1.00 94.81 152 MET A CA 1
ATOM 1193 C C . MET A 1 152 ? 10.354 -13.558 -24.155 1.00 94.81 152 MET A C 1
ATOM 1195 O O . MET A 1 152 ? 10.047 -13.635 -25.343 1.00 94.81 152 MET A O 1
ATOM 1199 N N . GLU A 1 153 ? 9.825 -14.358 -23.229 1.00 95.12 153 GLU A N 1
ATOM 1200 C CA . GLU A 1 153 ? 8.834 -15.396 -23.529 1.00 95.12 153 GLU A CA 1
ATOM 1201 C C . GLU A 1 153 ? 7.517 -14.799 -24.042 1.00 95.12 153 GLU A C 1
ATOM 1203 O O . GLU A 1 153 ? 6.998 -15.221 -25.074 1.00 95.12 153 GLU A O 1
ATOM 1208 N N . MET A 1 154 ? 6.995 -13.764 -23.383 1.00 93.62 154 MET A N 1
ATOM 1209 C CA . MET A 1 154 ? 5.765 -13.094 -23.802 1.00 93.62 154 MET A CA 1
ATOM 1210 C C . MET A 1 154 ? 5.952 -12.391 -25.151 1.00 93.62 154 MET A C 1
ATOM 1212 O O . MET A 1 154 ? 5.057 -12.436 -25.991 1.00 93.62 154 MET A O 1
ATOM 1216 N N . SER A 1 155 ? 7.134 -11.822 -25.398 1.00 94.38 155 SER A N 1
ATOM 1217 C CA . SER A 1 155 ? 7.512 -11.199 -26.668 1.00 94.38 155 SER A CA 1
ATOM 1218 C C . SER A 1 155 ? 7.576 -12.192 -27.834 1.00 94.38 155 SER A C 1
ATOM 1220 O O . SER A 1 155 ? 7.098 -11.878 -28.928 1.00 94.38 155 SER A O 1
ATOM 1222 N N . SER A 1 156 ? 8.122 -13.392 -27.616 1.00 94.19 156 SER A N 1
ATOM 1223 C CA . SER A 1 156 ? 8.274 -14.410 -28.664 1.00 94.19 156 SER A CA 1
ATOM 1224 C C . SER A 1 156 ? 7.000 -15.223 -28.922 1.00 94.19 156 SER A C 1
ATOM 1226 O O . SER A 1 156 ? 6.804 -15.715 -30.032 1.00 94.19 156 SER A O 1
ATOM 1228 N N . THR A 1 157 ? 6.107 -15.337 -27.936 1.00 94.88 157 THR A N 1
ATOM 1229 C CA . THR A 1 157 ? 4.918 -16.202 -28.018 1.00 94.88 157 THR A CA 1
ATOM 1230 C C . THR A 1 157 ? 3.639 -15.430 -28.354 1.00 94.88 157 THR A C 1
ATOM 1232 O O . THR A 1 157 ? 3.192 -15.420 -29.506 1.00 94.88 157 THR A O 1
ATOM 1235 N N . VAL A 1 158 ? 3.016 -14.796 -27.357 1.00 94.25 158 VAL A N 1
ATOM 1236 C CA . VAL A 1 158 ? 1.668 -14.209 -27.436 1.00 94.25 158 VAL A CA 1
ATOM 1237 C C . VAL A 1 158 ? 1.680 -12.718 -27.769 1.00 94.25 158 VAL A C 1
ATOM 1239 O O . VAL A 1 158 ? 0.761 -12.236 -28.430 1.00 94.25 158 VAL A O 1
ATOM 1242 N N . GLY A 1 159 ? 2.721 -11.996 -27.355 1.00 93.44 159 GLY A N 1
ATOM 1243 C CA . GLY A 1 159 ? 2.911 -10.565 -27.576 1.00 93.44 159 GLY A CA 1
ATOM 1244 C C . GLY A 1 159 ? 1.824 -9.685 -26.965 1.00 93.44 159 GLY A C 1
ATOM 1245 O O . GLY A 1 159 ? 1.495 -8.668 -27.562 1.00 93.44 159 GLY A O 1
ATOM 1246 N N . ILE A 1 160 ? 1.211 -10.072 -25.844 1.00 93.88 160 ILE A N 1
ATOM 1247 C CA . ILE A 1 160 ? 0.168 -9.280 -25.171 1.00 93.88 160 ILE A CA 1
ATOM 1248 C C . ILE A 1 160 ? 0.792 -8.543 -23.989 1.00 93.88 160 ILE A C 1
ATOM 1250 O O . ILE A 1 160 ? 1.412 -9.178 -23.144 1.00 93.88 160 ILE A O 1
ATOM 1254 N N . TRP A 1 161 ? 0.591 -7.229 -23.902 1.00 91.94 161 TRP A N 1
ATOM 1255 C CA . TRP A 1 161 ? 1.200 -6.382 -22.871 1.00 91.94 161 TRP A CA 1
ATOM 1256 C C . TRP A 1 161 ? 0.134 -5.573 -22.135 1.00 91.94 161 TRP A C 1
ATOM 1258 O O . TRP A 1 161 ? -0.726 -5.007 -22.810 1.00 91.94 161 TRP A O 1
ATOM 1268 N N . PRO A 1 162 ? 0.151 -5.500 -20.793 1.00 90.88 162 PRO A N 1
ATOM 1269 C CA . PRO A 1 162 ? -0.764 -4.630 -20.067 1.00 90.88 162 PRO A CA 1
ATOM 1270 C C . PRO A 1 162 ? -0.388 -3.157 -20.283 1.00 90.88 162 PRO A C 1
ATOM 1272 O O . PRO A 1 162 ? 0.787 -2.829 -20.455 1.00 90.88 162 PRO A O 1
ATOM 1275 N N . GLU A 1 163 ? -1.399 -2.288 -20.298 1.00 80.31 163 GLU A N 1
ATOM 1276 C CA . GLU A 1 163 ? -1.251 -0.855 -20.566 1.00 80.31 163 GLU A CA 1
ATOM 1277 C C . GLU A 1 163 ? -1.898 -0.001 -19.457 1.00 80.31 163 GLU A C 1
ATOM 1279 O O . GLU A 1 163 ? -3.060 -0.250 -19.113 1.00 80.31 163 GLU A O 1
ATOM 1284 N N . PRO A 1 164 ? -1.226 1.067 -18.981 1.00 80.88 164 PRO A N 1
ATOM 1285 C CA . PRO A 1 164 ? 0.148 1.456 -19.322 1.00 80.88 164 PRO A CA 1
ATOM 1286 C C . PRO A 1 164 ? 1.193 0.526 -18.679 1.00 80.88 164 PRO A C 1
ATOM 1288 O O . PRO A 1 164 ? 0.919 -0.135 -17.683 1.00 80.88 164 PRO A O 1
ATOM 1291 N N . THR A 1 165 ? 2.415 0.488 -19.211 1.00 79.69 165 THR A N 1
ATOM 1292 C CA . THR A 1 165 ? 3.520 -0.236 -18.557 1.00 79.69 165 THR A CA 1
ATOM 1293 C C . THR A 1 165 ? 3.814 0.356 -17.177 1.00 79.69 165 THR A C 1
ATOM 1295 O O . THR A 1 165 ? 4.132 1.541 -17.085 1.00 79.69 165 THR A O 1
ATOM 1298 N N . ALA A 1 166 ? 3.705 -0.455 -16.123 1.00 77.06 166 ALA A N 1
ATOM 1299 C CA . ALA A 1 166 ? 3.920 -0.016 -14.746 1.00 77.06 166 ALA A CA 1
ATOM 1300 C C . ALA 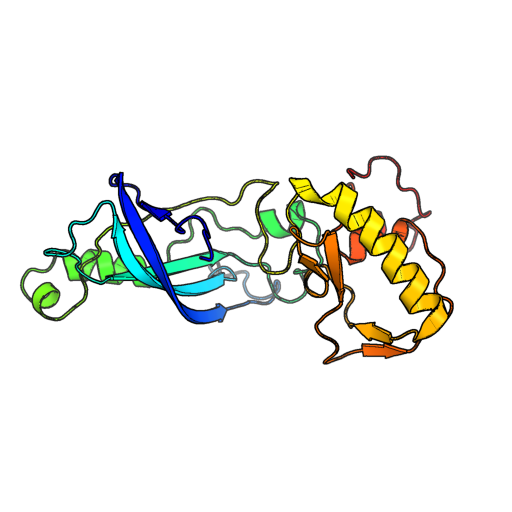A 1 166 ? 4.191 -1.200 -13.809 1.00 77.06 166 ALA A C 1
ATOM 1302 O O . ALA A 1 166 ? 3.719 -2.316 -14.045 1.00 77.06 166 ALA A O 1
ATOM 1303 N N . GLY A 1 167 ? 4.891 -0.956 -12.695 1.00 74.88 167 GLY A N 1
ATOM 1304 C CA . GLY A 1 167 ? 5.243 -1.997 -11.724 1.00 74.88 167 GLY A CA 1
ATOM 1305 C C . GLY A 1 167 ? 4.045 -2.740 -11.114 1.00 74.88 167 GLY A C 1
ATOM 1306 O O . GLY A 1 167 ? 4.173 -3.913 -10.768 1.00 74.88 167 GLY A O 1
ATOM 1307 N N . TYR A 1 168 ? 2.861 -2.117 -11.056 1.00 73.62 168 TYR A N 1
ATOM 1308 C CA . TYR A 1 168 ? 1.654 -2.710 -10.451 1.00 73.62 168 TYR A CA 1
ATOM 1309 C C . TYR A 1 168 ? 1.011 -3.814 -11.283 1.00 73.62 168 TYR A C 1
ATOM 1311 O O . TYR A 1 168 ? 0.182 -4.574 -10.781 1.00 73.62 168 TYR A O 1
ATOM 1319 N N . HIS A 1 169 ? 1.431 -3.946 -12.536 1.00 84.19 169 HIS A N 1
ATOM 1320 C CA . HIS A 1 169 ? 1.095 -5.079 -13.383 1.00 84.19 169 HIS A CA 1
ATOM 1321 C C . HIS A 1 169 ? 1.966 -6.311 -13.099 1.00 84.19 169 HIS A C 1
ATOM 1323 O O . HIS A 1 169 ? 1.763 -7.345 -13.733 1.00 84.19 169 HIS A O 1
ATOM 1329 N N . LEU A 1 170 ? 2.912 -6.232 -12.157 1.00 87.31 170 LEU A N 1
ATOM 1330 C CA . LEU A 1 170 ? 3.799 -7.327 -11.784 1.00 87.31 170 LEU A CA 1
ATOM 1331 C C . LEU A 1 170 ? 3.523 -7.796 -10.352 1.00 87.31 170 LEU A C 1
ATOM 1333 O O . LEU A 1 170 ? 3.737 -7.073 -9.379 1.00 87.31 170 LEU A O 1
ATOM 1337 N N . VAL A 1 171 ? 3.114 -9.055 -10.208 1.00 85.19 171 VAL A N 1
ATOM 1338 C CA . VAL A 1 171 ? 2.910 -9.703 -8.906 1.00 85.19 171 VAL A CA 1
ATOM 1339 C C . VAL A 1 171 ? 3.960 -10.786 -8.719 1.00 85.19 171 VAL A C 1
ATOM 1341 O O . VAL A 1 171 ? 4.104 -11.683 -9.543 1.00 85.19 171 VAL A O 1
ATOM 1344 N N . TRP A 1 172 ? 4.710 -10.711 -7.624 1.00 84.00 172 TRP A N 1
ATOM 1345 C CA . TRP A 1 172 ? 5.768 -11.670 -7.320 1.00 84.00 172 TRP A CA 1
ATOM 1346 C C . TRP A 1 172 ? 5.332 -12.669 -6.257 1.00 84.00 172 TRP A C 1
ATOM 1348 O O . TRP A 1 172 ? 5.039 -12.283 -5.124 1.00 84.00 172 TRP A O 1
ATOM 1358 N N . ASP A 1 173 ? 5.360 -13.948 -6.614 1.00 82.19 173 ASP A N 1
ATOM 1359 C CA . ASP A 1 173 ? 5.228 -15.055 -5.676 1.00 82.19 173 ASP A CA 1
ATOM 1360 C C . ASP A 1 173 ? 6.621 -15.452 -5.169 1.00 82.19 173 ASP A C 1
ATOM 1362 O O . ASP A 1 173 ? 7.381 -16.128 -5.862 1.00 82.19 173 ASP A O 1
ATOM 1366 N N . GLU A 1 174 ? 6.965 -15.023 -3.952 1.00 78.56 174 GLU A N 1
ATOM 1367 C CA . GLU A 1 174 ? 8.269 -15.311 -3.336 1.00 78.56 174 GLU A CA 1
ATOM 1368 C C . GLU A 1 174 ? 8.465 -16.807 -3.047 1.00 78.56 174 GLU A C 1
ATOM 1370 O O . GLU A 1 174 ? 9.592 -17.290 -3.116 1.00 78.56 174 GLU A O 1
ATOM 1375 N N . ASN A 1 175 ? 7.390 -17.554 -2.769 1.00 79.44 175 ASN A N 1
ATOM 1376 C CA . ASN A 1 175 ? 7.486 -18.979 -2.443 1.00 79.44 175 ASN A CA 1
ATOM 1377 C C . ASN A 1 175 ? 7.823 -19.807 -3.683 1.00 79.44 175 ASN A C 1
ATOM 1379 O O . ASN A 1 175 ? 8.577 -20.774 -3.600 1.00 79.44 175 ASN A O 1
ATOM 1383 N N . ARG A 1 176 ? 7.248 -19.433 -4.830 1.00 84.12 176 ARG A N 1
ATOM 1384 C CA . ARG A 1 176 ? 7.453 -20.141 -6.102 1.00 84.12 176 ARG A CA 1
ATOM 1385 C C . ARG A 1 176 ? 8.545 -19.524 -6.969 1.00 84.12 176 ARG A C 1
ATOM 1387 O O . ARG A 1 176 ? 8.988 -20.156 -7.920 1.00 84.12 176 ARG A O 1
ATOM 1394 N N . GLY A 1 177 ? 8.962 -18.295 -6.673 1.00 83.56 177 GLY A N 1
ATOM 1395 C CA . GLY A 1 177 ? 9.873 -17.534 -7.523 1.00 83.56 177 GLY A CA 1
ATOM 1396 C C . GLY A 1 177 ? 9.266 -17.189 -8.887 1.00 83.56 177 GLY A C 1
ATOM 1397 O O . GLY A 1 177 ? 9.995 -17.127 -9.876 1.00 83.56 177 GLY A O 1
ATOM 1398 N N . ILE A 1 178 ? 7.942 -17.008 -8.955 1.00 87.50 178 ILE A N 1
ATOM 1399 C CA . ILE A 1 178 ? 7.208 -16.740 -10.201 1.00 87.50 178 ILE A CA 1
ATOM 1400 C C . ILE A 1 178 ? 6.779 -15.273 -10.241 1.00 87.50 178 ILE A C 1
ATOM 1402 O O . ILE A 1 178 ? 6.243 -14.738 -9.268 1.00 87.50 178 ILE A O 1
ATOM 1406 N N . LEU A 1 179 ? 6.993 -14.634 -11.394 1.00 90.56 179 LEU A N 1
ATOM 1407 C CA . LEU A 1 179 ? 6.480 -13.303 -11.696 1.00 90.56 179 LEU A CA 1
ATOM 1408 C C . LEU A 1 179 ? 5.222 -13.423 -12.559 1.00 90.56 179 LEU A C 1
ATOM 1410 O O . LEU A 1 179 ? 5.277 -13.935 -13.675 1.00 90.56 179 LEU A O 1
ATOM 1414 N N . PHE A 1 180 ? 4.102 -12.938 -12.042 1.00 92.00 180 PHE A N 1
ATOM 1415 C CA . PHE A 1 180 ? 2.839 -12.869 -12.759 1.00 92.00 180 PHE A CA 1
ATOM 1416 C C . PHE A 1 180 ? 2.650 -11.487 -13.369 1.00 92.00 180 PHE A C 1
ATOM 1418 O O . PHE A 1 180 ? 2.823 -10.473 -12.693 1.00 92.00 180 PHE A O 1
ATOM 1425 N N . TRP A 1 181 ? 2.230 -11.475 -14.629 1.00 92.56 181 TRP A N 1
ATOM 1426 C CA . TRP A 1 181 ? 1.736 -10.289 -15.314 1.00 92.56 181 TRP A CA 1
ATOM 1427 C C . TRP A 1 181 ? 0.224 -10.221 -15.095 1.00 92.56 181 TRP A C 1
ATOM 1429 O O . TRP A 1 181 ? -0.472 -11.218 -15.289 1.00 92.56 181 TRP A O 1
ATOM 1439 N N . VAL A 1 182 ? -0.290 -9.080 -14.649 1.00 91.31 182 VAL A N 1
ATOM 1440 C CA . VAL A 1 182 ? -1.711 -8.884 -14.319 1.00 91.31 182 VAL A CA 1
ATOM 1441 C C . VAL A 1 182 ? -2.235 -7.573 -14.907 1.00 91.31 182 VAL A C 1
ATOM 1443 O O . VAL A 1 182 ? -1.479 -6.768 -15.439 1.00 91.31 182 VAL A O 1
ATOM 1446 N N . GLY A 1 183 ? -3.543 -7.324 -14.802 1.00 84.56 183 GLY A N 1
ATOM 1447 C CA . GLY A 1 183 ? -4.131 -6.029 -15.167 1.00 84.56 183 GLY A CA 1
ATOM 1448 C C . GLY A 1 183 ? -4.305 -5.794 -16.672 1.00 84.56 183 GLY A C 1
ATOM 1449 O O . GLY A 1 183 ? -4.225 -4.663 -17.128 1.00 84.56 183 GLY A O 1
ATOM 1450 N N . PHE A 1 184 ? -4.624 -6.833 -17.444 1.00 92.06 184 PHE A N 1
ATOM 1451 C CA . PHE A 1 184 ? -4.884 -6.753 -18.891 1.00 92.06 184 PHE A CA 1
ATOM 1452 C C . PHE A 1 184 ? -6.248 -6.138 -19.268 1.00 92.06 184 PHE A C 1
ATOM 1454 O O . PHE A 1 184 ? -6.792 -6.443 -20.328 1.00 92.06 184 PHE A O 1
ATOM 1461 N N . ARG A 1 185 ? -6.840 -5.286 -18.416 1.00 82.56 185 ARG A N 1
ATOM 1462 C CA . ARG A 1 185 ? -8.113 -4.608 -18.736 1.00 82.56 185 ARG A CA 1
ATOM 1463 C C . ARG A 1 185 ? -7.951 -3.687 -19.947 1.00 82.56 185 ARG A C 1
ATOM 1465 O O . ARG A 1 185 ? -8.850 -3.593 -20.776 1.00 82.56 185 ARG A O 1
ATOM 1472 N N . LYS A 1 186 ? -6.787 -3.045 -20.041 1.00 84.75 186 LYS A N 1
ATOM 1473 C CA . LYS A 1 186 ? -6.274 -2.373 -21.231 1.00 84.75 186 LYS A CA 1
ATOM 1474 C C . LYS A 1 186 ? -4.966 -3.069 -21.605 1.00 84.75 186 LYS A C 1
ATOM 1476 O O . LYS A 1 186 ? -4.156 -3.362 -20.726 1.00 84.75 186 LYS A O 1
ATOM 1481 N N . PHE A 1 187 ? -4.791 -3.396 -22.882 1.00 93.69 187 PHE A N 1
ATOM 1482 C CA . PHE A 1 187 ? -3.614 -4.121 -23.355 1.00 93.69 187 PHE A CA 1
ATOM 1483 C C . PHE A 1 187 ? -3.251 -3.736 -24.791 1.00 93.69 187 PHE A C 1
ATOM 1485 O O . PHE A 1 187 ? -4.100 -3.264 -25.548 1.00 93.69 187 PHE A O 1
ATOM 1492 N N . SER A 1 188 ? -2.002 -3.993 -25.175 1.00 91.19 188 SER A N 1
ATOM 1493 C CA . SER A 1 188 ? -1.512 -3.897 -26.551 1.00 91.19 188 SER A CA 1
ATOM 1494 C C . SER A 1 188 ? -1.059 -5.2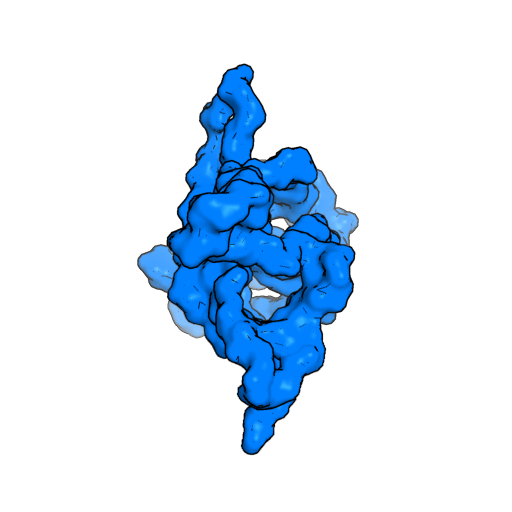64 -27.076 1.00 91.19 188 SER A C 1
ATOM 1496 O O . SER A 1 188 ? -0.753 -6.179 -26.306 1.00 91.19 188 SER A O 1
ATOM 1498 N N . ARG A 1 189 ? -1.055 -5.429 -28.407 1.00 95.19 189 ARG A N 1
ATOM 1499 C CA . ARG A 1 189 ? -0.567 -6.637 -29.093 1.00 95.19 189 ARG A CA 1
ATOM 1500 C C . ARG A 1 189 ? 0.645 -6.296 -29.946 1.00 95.19 189 ARG A C 1
ATOM 1502 O O . ARG A 1 189 ? 0.518 -5.612 -30.954 1.00 95.19 189 ARG A O 1
ATOM 1509 N N . MET A 1 190 ? 1.809 -6.786 -29.548 1.00 90.88 190 MET A N 1
ATOM 1510 C CA . MET A 1 190 ? 3.065 -6.617 -30.267 1.00 90.88 190 MET A CA 1
ATOM 1511 C C . MET A 1 190 ? 4.010 -7.773 -29.934 1.00 90.88 190 MET A C 1
ATOM 1513 O O . MET A 1 190 ? 4.475 -7.894 -28.800 1.00 90.88 190 MET A O 1
ATOM 1517 N N . LYS A 1 191 ? 4.299 -8.623 -30.921 1.00 93.31 191 LYS A N 1
ATOM 1518 C CA . LYS A 1 191 ? 5.331 -9.663 -30.812 1.00 93.31 191 LYS A CA 1
ATOM 1519 C C . LYS A 1 191 ? 6.702 -9.099 -31.184 1.00 93.31 191 LYS A C 1
ATOM 1521 O O . LYS A 1 191 ? 6.784 -8.060 -31.831 1.00 93.31 191 LYS A O 1
ATOM 1526 N N . GLY A 1 192 ? 7.764 -9.798 -30.795 1.00 92.50 192 GLY A N 1
ATOM 1527 C CA . GLY A 1 192 ? 9.129 -9.475 -31.215 1.00 92.50 192 GLY A CA 1
ATOM 1528 C C . GLY A 1 192 ? 9.688 -8.181 -30.617 1.00 92.50 192 GLY A C 1
ATOM 1529 O O . GLY A 1 192 ? 10.618 -7.608 -31.175 1.00 92.50 192 GLY A O 1
ATOM 1530 N N . LYS A 1 193 ? 9.154 -7.709 -29.482 1.00 90.69 193 LYS A N 1
ATOM 1531 C CA . LYS A 1 193 ? 9.797 -6.644 -28.703 1.00 90.69 193 LYS A CA 1
ATOM 1532 C C . LYS A 1 193 ? 11.193 -7.091 -28.267 1.00 90.69 193 LYS A C 1
ATOM 1534 O O . LYS A 1 193 ? 11.333 -8.100 -27.569 1.00 90.69 193 LYS A O 1
ATOM 1539 N N . THR A 1 194 ? 12.206 -6.311 -28.630 1.00 90.69 194 THR A N 1
ATOM 1540 C CA . THR A 1 194 ? 13.587 -6.547 -28.205 1.00 90.69 194 THR 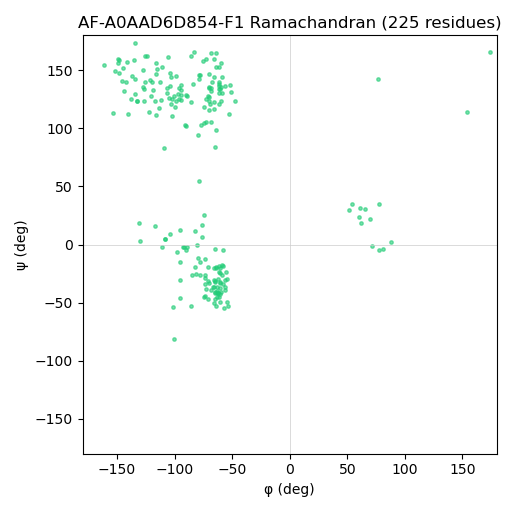A CA 1
ATOM 1541 C C . THR A 1 194 ? 13.747 -6.226 -26.724 1.00 90.69 194 THR A C 1
ATOM 1543 O O . THR A 1 194 ? 13.392 -5.138 -26.254 1.00 90.69 194 THR A O 1
ATOM 1546 N N . TRP A 1 195 ? 14.301 -7.183 -25.983 1.00 89.81 195 TRP A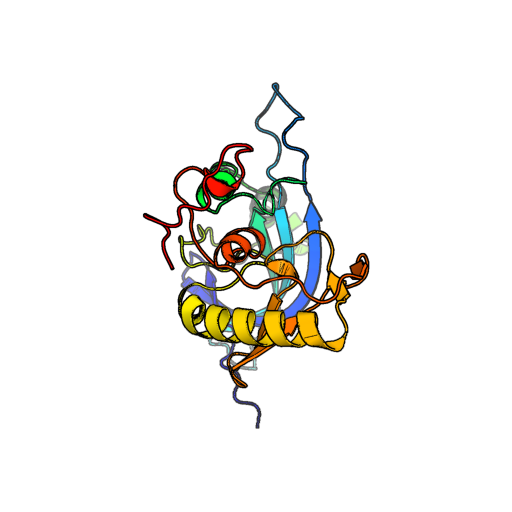 N 1
ATOM 1547 C CA . TRP A 1 195 ? 14.695 -6.970 -24.600 1.00 89.81 195 TRP A CA 1
ATOM 1548 C C . TRP A 1 195 ? 15.882 -6.008 -24.516 1.00 89.81 195 TRP A C 1
ATOM 1550 O O . TRP A 1 195 ? 16.882 -6.173 -25.209 1.00 89.81 195 TRP A O 1
ATOM 1560 N N . THR A 1 196 ? 15.777 -5.018 -23.632 1.00 89.50 196 THR A N 1
ATOM 1561 C CA . THR A 1 196 ? 16.880 -4.144 -23.226 1.00 89.50 196 THR A CA 1
ATOM 15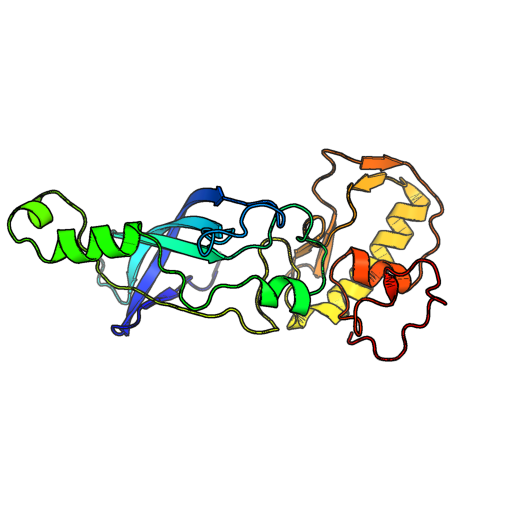62 C C . THR A 1 196 ? 16.651 -3.705 -21.780 1.00 89.50 196 THR A C 1
ATOM 1564 O O . THR A 1 196 ? 15.508 -3.644 -21.317 1.00 89.50 196 THR A O 1
ATOM 1567 N N . LYS A 1 197 ? 17.717 -3.326 -21.066 1.00 87.06 197 LYS A N 1
ATOM 1568 C CA . LYS A 1 197 ? 17.589 -2.787 -19.701 1.00 87.06 197 LYS A CA 1
ATOM 1569 C C . LYS A 1 197 ? 16.750 -1.507 -19.639 1.00 87.06 197 LYS A C 1
ATOM 1571 O O . LYS A 1 197 ? 16.192 -1.230 -18.585 1.00 87.06 197 LYS A O 1
ATOM 1576 N N . ALA A 1 198 ? 16.587 -0.795 -20.757 1.00 86.06 198 ALA A N 1
ATOM 1577 C CA . ALA A 1 198 ? 15.741 0.391 -20.870 1.00 86.06 198 ALA A CA 1
ATOM 1578 C C . ALA A 1 198 ? 14.270 0.150 -20.500 1.00 86.06 198 ALA A C 1
ATOM 1580 O O . ALA A 1 198 ? 13.569 1.101 -20.186 1.00 86.06 198 ALA A O 1
ATOM 1581 N N . TRP A 1 199 ? 13.804 -1.103 -20.488 1.00 86.25 199 TRP A N 1
ATOM 1582 C CA . TRP A 1 199 ? 12.463 -1.419 -20.003 1.00 86.25 199 TRP A CA 1
ATOM 1583 C C . TRP A 1 199 ? 12.351 -1.343 -18.481 1.00 86.25 199 TRP A C 1
ATOM 1585 O O . TRP A 1 199 ? 11.281 -1.046 -17.975 1.00 86.25 199 TRP A O 1
ATOM 1595 N N . LEU A 1 200 ? 13.422 -1.597 -17.726 1.00 86.62 200 LEU A N 1
ATOM 1596 C CA . LEU A 1 200 ? 13.358 -1.739 -16.266 1.00 86.62 200 LEU A CA 1
ATOM 1597 C C . LEU A 1 200 ? 12.741 -0.537 -15.518 1.00 86.62 200 LEU A C 1
ATOM 1599 O O . LEU A 1 200 ? 11.999 -0.792 -14.564 1.00 86.62 200 LEU A O 1
ATOM 1603 N N . PRO A 1 201 ? 12.990 0.732 -15.899 1.00 80.12 201 PRO A N 1
ATOM 1604 C CA . PRO A 1 201 ? 12.356 1.881 -15.255 1.00 80.12 201 PRO A CA 1
ATOM 1605 C C . PRO A 1 201 ? 10.836 1.895 -15.436 1.00 80.12 201 PRO A C 1
ATOM 1607 O O . PRO A 1 201 ? 10.125 2.110 -14.460 1.00 80.12 201 PRO A O 1
ATOM 1610 N N . CYS A 1 202 ? 10.328 1.538 -16.625 1.00 78.94 202 CYS A N 1
ATOM 1611 C CA . CYS A 1 202 ? 8.888 1.465 -16.919 1.00 78.94 202 CYS A CA 1
ATOM 1612 C C . CYS A 1 202 ? 8.119 0.494 -16.008 1.00 78.94 202 CYS A C 1
ATOM 1614 O O . CYS A 1 202 ? 6.897 0.542 -15.947 1.00 78.94 202 CYS A O 1
ATOM 1616 N N . TRP A 1 203 ? 8.821 -0.418 -15.332 1.00 82.06 203 TRP A N 1
ATOM 1617 C CA . TRP A 1 203 ? 8.233 -1.440 -14.464 1.00 82.06 203 TRP A CA 1
ATOM 1618 C C . TRP A 1 203 ? 8.666 -1.299 -13.002 1.00 82.06 203 TRP A C 1
ATOM 1620 O O . TRP A 1 203 ? 8.532 -2.249 -12.229 1.00 82.06 203 TRP A O 1
ATOM 1630 N N . ASP A 1 204 ? 9.217 -0.143 -12.615 1.00 76.25 204 ASP A N 1
ATOM 1631 C CA . ASP A 1 204 ? 9.723 0.121 -11.264 1.00 76.25 204 ASP A CA 1
ATOM 1632 C C . ASP A 1 204 ? 10.751 -0.925 -10.792 1.00 76.25 204 ASP A C 1
ATOM 1634 O O . ASP A 1 204 ? 10.798 -1.270 -9.606 1.00 76.25 204 ASP A O 1
ATOM 1638 N N . LEU A 1 205 ? 11.586 -1.456 -11.697 1.00 79.69 205 LEU A N 1
ATOM 1639 C CA . LEU A 1 205 ? 12.573 -2.509 -11.399 1.00 79.69 205 LEU A CA 1
ATOM 1640 C C . LEU A 1 205 ? 14.001 -1.990 -11.163 1.00 79.69 205 LEU A C 1
ATOM 1642 O O . LEU A 1 205 ? 14.870 -2.758 -10.734 1.00 79.69 205 LEU A O 1
ATOM 1646 N N . VAL A 1 206 ? 14.246 -0.698 -11.380 1.00 80.56 206 VAL A N 1
ATOM 1647 C CA . VAL A 1 206 ? 15.538 -0.021 -11.178 1.00 80.56 206 VAL A CA 1
ATOM 1648 C C . VAL A 1 206 ? 15.308 1.412 -10.679 1.00 80.56 206 VAL A C 1
ATOM 1650 O O . VAL A 1 206 ? 14.242 1.965 -10.927 1.00 80.56 206 VAL A O 1
ATOM 1653 N N . GLU A 1 207 ? 16.249 1.987 -9.928 1.00 75.50 207 GLU A N 1
ATOM 1654 C CA . GLU A 1 207 ? 16.252 3.434 -9.641 1.00 75.50 207 GLU A CA 1
ATOM 1655 C C . GLU A 1 207 ? 17.142 4.143 -10.670 1.00 75.50 207 GLU A C 1
ATOM 1657 O O . GLU A 1 207 ? 18.272 3.706 -10.916 1.00 75.50 207 GLU A O 1
ATOM 1662 N N . THR A 1 208 ? 16.654 5.238 -11.252 1.00 79.12 208 THR A N 1
ATOM 1663 C CA . THR A 1 208 ? 17.355 5.998 -12.295 1.00 79.12 208 THR A CA 1
ATOM 1664 C C . THR A 1 208 ? 17.767 7.386 -11.800 1.00 79.12 208 THR A C 1
ATOM 1666 O O . THR A 1 208 ? 16.974 8.038 -11.122 1.00 79.12 208 THR A O 1
ATOM 1669 N N . PRO A 1 209 ? 18.968 7.881 -12.137 1.00 75.81 209 PRO A N 1
ATOM 1670 C CA . PRO A 1 209 ? 19.389 9.228 -11.766 1.00 75.81 209 PRO A CA 1
ATOM 1671 C C . PRO A 1 209 ? 18.593 10.286 -12.547 1.00 75.81 209 PRO A C 1
ATOM 1673 O O . PRO A 1 209 ? 18.684 10.361 -13.769 1.00 75.81 209 PRO A O 1
ATOM 1676 N N . GLY A 1 210 ? 17.803 11.098 -11.836 1.00 70.56 210 GLY A N 1
ATOM 1677 C CA . GLY A 1 210 ? 17.151 12.299 -12.382 1.00 70.56 210 GLY A CA 1
ATOM 1678 C C . GLY A 1 210 ? 16.185 12.064 -13.549 1.00 70.56 210 GLY A C 1
ATOM 1679 O O . GLY A 1 210 ? 15.984 12.972 -14.346 1.00 70.56 210 GLY A O 1
ATOM 1680 N N . ASN A 1 211 ? 15.635 10.852 -13.685 1.00 68.12 211 ASN A N 1
ATOM 1681 C CA . ASN A 1 211 ? 14.733 10.452 -14.776 1.00 68.12 211 ASN A CA 1
ATOM 1682 C C . ASN A 1 211 ? 15.252 10.751 -16.184 1.00 68.12 211 ASN A C 1
ATOM 1684 O O . ASN A 1 211 ? 14.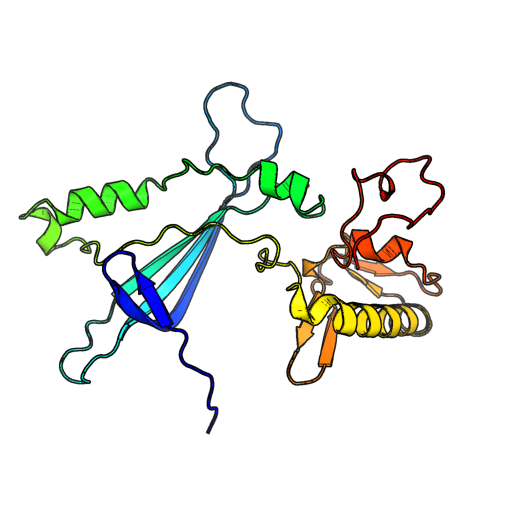461 10.918 -17.110 1.00 68.12 211 ASN A O 1
ATOM 1688 N N . SER A 1 212 ? 16.576 10.751 -16.375 1.00 73.06 212 SER A N 1
ATOM 1689 C CA . SER A 1 212 ? 17.173 10.969 -17.697 1.00 73.06 212 SER A CA 1
ATOM 1690 C C . SER A 1 212 ? 16.628 9.998 -18.748 1.00 73.06 212 SER A C 1
ATOM 1692 O O . SER A 1 212 ? 16.484 10.378 -19.900 1.00 73.06 212 SER A O 1
ATOM 1694 N N . TRP A 1 213 ? 16.225 8.789 -18.340 1.00 76.81 213 TRP A N 1
ATOM 1695 C CA . TRP A 1 213 ? 15.645 7.765 -19.213 1.00 76.81 213 TRP A CA 1
ATOM 1696 C C . TRP A 1 213 ? 14.329 8.150 -19.900 1.00 76.81 213 TRP A C 1
ATOM 1698 O O . TRP A 1 213 ? 13.987 7.558 -20.922 1.00 76.81 213 TRP A O 1
ATOM 1708 N N . ALA A 1 214 ? 13.586 9.101 -19.332 1.00 74.12 214 ALA A N 1
ATOM 1709 C CA . ALA A 1 214 ? 12.316 9.573 -19.871 1.00 74.12 214 ALA A CA 1
ATOM 1710 C C . ALA A 1 214 ? 12.485 10.763 -20.836 1.00 74.12 214 ALA A C 1
ATOM 1712 O O . ALA A 1 214 ? 11.501 11.211 -21.425 1.00 74.12 214 ALA A O 1
ATOM 1713 N N . GLN A 1 215 ? 13.707 11.288 -20.999 1.00 74.31 215 GLN A N 1
ATOM 1714 C CA . GLN A 1 215 ? 13.980 12.395 -21.916 1.00 74.31 215 GLN A CA 1
ATOM 1715 C C . GLN A 1 215 ? 14.069 11.912 -23.370 1.00 74.31 215 GLN A C 1
ATOM 1717 O O . GLN A 1 215 ? 14.507 10.796 -23.652 1.00 74.31 215 GLN A O 1
ATOM 1722 N N . VAL A 1 216 ? 13.625 12.759 -24.304 1.00 70.88 216 VAL A N 1
ATOM 1723 C CA . VAL A 1 216 ? 13.528 12.436 -25.743 1.00 70.88 216 VAL A CA 1
ATOM 1724 C C . VAL A 1 216 ? 14.898 12.129 -26.357 1.00 70.88 216 VAL A C 1
ATOM 1726 O O . VAL A 1 216 ? 14.994 11.331 -27.286 1.00 70.88 216 VAL A O 1
ATOM 1729 N N . ASP A 1 217 ? 15.949 12.739 -25.824 1.00 79.25 217 ASP A N 1
ATOM 1730 C CA . ASP A 1 217 ? 17.344 12.625 -26.243 1.00 79.25 217 ASP A CA 1
ATOM 1731 C C . ASP A 1 217 ? 18.143 11.586 -25.436 1.00 79.25 217 ASP A C 1
ATOM 1733 O O . ASP A 1 217 ? 19.366 11.523 -25.545 1.00 79.25 217 ASP A O 1
ATOM 1737 N N . TRP A 1 218 ? 17.484 10.732 -24.643 1.00 78.06 218 TRP A N 1
ATOM 1738 C CA . TRP A 1 218 ? 18.194 9.742 -23.838 1.00 78.06 218 TRP A CA 1
ATOM 1739 C C . TRP A 1 218 ? 18.920 8.690 -24.691 1.00 78.06 218 TRP A C 1
ATOM 1741 O O . TRP A 1 218 ? 18.311 7.846 -25.354 1.00 78.06 218 TRP A O 1
ATOM 1751 N N . GLU A 1 219 ? 20.248 8.659 -24.578 1.00 82.25 219 GLU A N 1
ATOM 1752 C CA . GLU A 1 219 ? 21.147 7.784 -25.349 1.00 82.25 219 GLU A CA 1
ATOM 1753 C C . GLU A 1 219 ? 21.173 6.315 -24.883 1.00 82.25 219 GLU A C 1
ATOM 1755 O O . GLU A 1 219 ? 22.075 5.551 -25.221 1.00 82.25 219 GLU A O 1
ATOM 1760 N N . ARG A 1 220 ? 20.182 5.882 -24.096 1.00 79.56 220 ARG A N 1
ATOM 1761 C CA . ARG A 1 220 ? 20.114 4.534 -23.498 1.00 79.56 220 ARG A CA 1
ATOM 1762 C C . ARG A 1 220 ? 21.262 4.205 -22.540 1.00 79.56 220 ARG A C 1
ATOM 1764 O O . ARG A 1 220 ? 21.473 3.031 -22.221 1.00 79.56 220 ARG A O 1
ATOM 1771 N N . ASP A 1 221 ? 21.969 5.220 -22.046 1.00 82.69 221 ASP A N 1
ATOM 1772 C CA . ASP A 1 221 ? 22.982 5.032 -21.016 1.00 82.69 221 ASP A CA 1
ATOM 1773 C C . ASP A 1 221 ? 22.320 4.648 -19.686 1.00 82.69 221 ASP A C 1
ATOM 1775 O O . ASP A 1 221 ? 21.482 5.367 -19.132 1.00 82.69 221 ASP A O 1
ATOM 1779 N N . THR A 1 222 ? 22.703 3.477 -19.183 1.00 84.06 222 THR A N 1
ATOM 1780 C CA . THR A 1 222 ? 22.222 2.932 -17.906 1.00 84.06 222 THR A CA 1
ATOM 1781 C C . THR A 1 222 ? 23.263 3.061 -16.791 1.00 84.06 222 THR A C 1
ATOM 1783 O O . THR A 1 222 ? 23.095 2.494 -15.706 1.00 84.06 222 THR A O 1
ATOM 1786 N N . THR A 1 223 ? 24.352 3.792 -17.042 1.00 81.12 223 THR A N 1
ATOM 1787 C CA . THR A 1 223 ? 25.380 4.105 -16.049 1.00 81.12 223 THR A CA 1
ATOM 1788 C C . THR A 1 223 ? 24.768 4.917 -14.905 1.00 81.12 223 THR A C 1
ATOM 1790 O O . THR A 1 223 ? 23.933 5.797 -15.098 1.00 81.12 223 THR A O 1
ATOM 1793 N N . GLY A 1 224 ? 25.121 4.568 -13.665 1.00 79.94 224 GLY A N 1
ATOM 1794 C CA . GLY A 1 224 ? 24.570 5.207 -12.462 1.00 79.94 224 GLY A CA 1
ATOM 1795 C C . GLY A 1 224 ? 23.189 4.701 -12.023 1.00 79.94 224 GLY A C 1
ATOM 1796 O O . GLY A 1 224 ? 22.709 5.103 -10.961 1.00 79.94 224 GLY A O 1
ATOM 1797 N N . TRP A 1 225 ? 22.560 3.793 -12.776 1.00 82.88 225 TRP A N 1
ATOM 1798 C CA . TRP A 1 225 ? 21.326 3.134 -12.347 1.00 82.88 225 TRP A CA 1
ATOM 1799 C C . TRP A 1 225 ? 21.581 2.205 -11.158 1.00 82.88 225 TRP A C 1
ATOM 1801 O O . TRP A 1 225 ? 22.576 1.476 -11.121 1.00 82.88 225 TRP A O 1
ATOM 1811 N N . LYS A 1 226 ? 20.657 2.184 -10.192 1.00 78.38 226 LYS A N 1
ATOM 1812 C CA . LYS A 1 226 ? 20.749 1.296 -9.024 1.00 78.38 226 LYS A CA 1
ATOM 1813 C C . LYS A 1 226 ? 19.815 0.107 -9.195 1.00 78.38 226 LYS A C 1
ATOM 1815 O O . LYS A 1 226 ? 18.589 0.238 -9.142 1.00 78.38 226 LYS A O 1
ATOM 1820 N N . TYR A 1 227 ? 20.434 -1.053 -9.392 1.00 75.06 227 TYR A N 1
ATOM 1821 C CA . TYR A 1 227 ? 19.784 -2.347 -9.554 1.00 75.06 227 TYR A CA 1
ATOM 1822 C C . TYR A 1 227 ? 19.546 -2.994 -8.185 1.00 75.06 227 TYR A C 1
ATOM 1824 O O . TYR A 1 227 ? 20.493 -3.526 -7.585 1.00 75.06 227 TYR A O 1
#

Radius of gyration: 21.54 Å; Cα contacts (8 Å, |Δi|>4): 330; chains: 1; bounding box: 48×54×60 Å

Solvent-accessible surface area (backbone atoms only — not comparable to full-atom values): 13912 Å² total; per-residue (Å²): 133,88,83,70,77,79,54,69,48,68,27,76,85,68,52,30,30,34,59,77,45,82,75,48,76,52,75,49,69,42,58,87,85,70,60,101,70,66,90,62,81,66,19,29,36,38,36,38,32,39,27,30,51,39,94,57,58,90,91,68,58,56,72,43,79,44,80,45,80,42,81,45,52,33,58,95,35,71,75,49,55,72,66,65,38,54,70,65,61,63,90,82,70,72,62,67,67,60,54,52,31,54,53,39,43,69,35,82,71,55,36,74,82,43,74,64,67,89,69,55,74,88,83,80,77,55,102,55,48,69,50,92,51,45,70,47,56,95,48,37,67,65,49,48,57,40,44,56,52,50,50,51,50,37,14,72,70,76,8,68,41,46,50,77,72,37,24,59,31,54,47,75,42,80,91,77,70,44,71,41,82,45,67,65,88,39,63,50,83,54,63,69,62,79,88,58,77,83,55,34,53,50,39,60,56,41,49,63,69,89,56,47,82,77,43,96,82,48,84,78,76,65,80,82,47,50,120

Foldseek 3Di:
DPPDPFDWDAFPVRWIKTFDDWDDKDWDAAAPPDDPDDPPQATWMKTKTWIFTPPDDPVPTDIDIDIDIDGAAHPPCNLPFPVVRLVSDDPPDDDVVVVVLVVLQPDPVSCVPDPHDPGHDDDDAPPQGDRQLADGDVCLVLVVVQCLVVVLVCQAPFQKAAPPQEQSQWDADPVVSHIHGHHVPPIDHHHDDDDDCLCCSSNNSKGQPPPLSVDPPRPSDCPPIGD